Protein AF-A0A849IQR9-F1 (afdb_monomer_lite)

Foldseek 3Di:
DDDDDDDDDDDDDDDDDDDDDDDDDDDDDDDDDDPDDDDDDDDDDDDDDDDDDDDDDDDDDDDDDDDDDDPDDDDQDQDPALLDAGPAFDDQPQLVQLLVDPALLDPRNVVSLLVRVQVQCVSNVFDRQLAAPCLSVDPQQVNLLSSLQSSQVSRVAHHQFAADPVQQVQQQVCLQVQHWGDDDPQFDAKDKDFASGSSRRVSCLAGQQADLQQPVRRRNPQHHDHPGPRRSRSVCRSNPHQVQWHKHKHKHKDQHPPDDRSGSTIMIMMTIGTDHDDDDDHPGGPVVGDGDD

Structure (mmCIF, N/CA/C/O backbone):
data_AF-A0A849IQR9-F1
#
_entry.id   AF-A0A849IQR9-F1
#
loop_
_atom_site.group_PDB
_atom_site.id
_atom_site.type_symbol
_atom_site.label_atom_id
_atom_site.label_alt_id
_atom_site.label_comp_id
_atom_site.label_asym_id
_atom_site.label_entity_id
_atom_site.label_seq_id
_atom_site.pdbx_PDB_ins_code
_atom_site.Cartn_x
_atom_site.Cartn_y
_atom_site.Cartn_z
_atom_site.occupancy
_atom_site.B_iso_or_equiv
_atom_site.auth_seq_id
_atom_site.auth_comp_id
_atom_site.auth_asym_id
_atom_site.auth_atom_id
_atom_site.pdbx_PDB_model_num
ATOM 1 N N . MET A 1 1 ? 59.221 -36.858 22.255 1.00 44.97 1 MET A N 1
ATOM 2 C CA . MET A 1 1 ? 59.828 -35.717 22.988 1.00 44.97 1 MET A CA 1
ATOM 3 C C . MET A 1 1 ? 58.828 -35.215 24.027 1.00 44.97 1 MET A C 1
ATOM 5 O O . MET A 1 1 ? 57.639 -35.424 23.828 1.00 44.97 1 MET A O 1
ATOM 9 N N . ARG A 1 2 ? 59.288 -34.643 25.148 1.00 37.62 2 ARG A N 1
ATOM 10 C CA . ARG A 1 2 ? 58.457 -34.178 26.281 1.00 37.62 2 ARG A CA 1
ATOM 11 C C . ARG A 1 2 ? 58.456 -32.639 26.347 1.00 37.62 2 ARG A C 1
ATOM 13 O O . ARG A 1 2 ? 59.566 -32.133 26.356 1.00 37.62 2 ARG A O 1
ATOM 20 N N . VAL A 1 3 ? 57.271 -32.011 26.532 1.00 41.28 3 VAL A N 1
ATOM 21 C CA . VAL A 1 3 ? 56.937 -30.910 27.507 1.00 41.28 3 VAL A CA 1
ATOM 22 C C . VAL A 1 3 ? 57.749 -29.575 27.409 1.00 41.28 3 VAL A C 1
ATOM 24 O O . VAL A 1 3 ? 58.857 -29.626 26.894 1.00 41.28 3 VAL A O 1
ATOM 27 N N . PRO A 1 4 ? 57.340 -28.381 27.936 1.00 59.62 4 PRO A N 1
ATOM 28 C CA . PRO A 1 4 ? 56.035 -27.777 28.322 1.00 59.62 4 PRO A CA 1
ATOM 29 C C . PRO A 1 4 ? 55.617 -26.643 27.323 1.00 59.62 4 PRO A C 1
ATOM 31 O O . PRO A 1 4 ? 56.177 -26.582 26.237 1.00 59.62 4 PRO A O 1
ATOM 34 N N . GLY A 1 5 ? 54.674 -25.701 27.545 1.00 44.97 5 GLY A N 1
ATOM 35 C CA . GLY A 1 5 ? 53.624 -25.537 28.576 1.00 44.97 5 GLY A CA 1
ATOM 36 C C . GLY A 1 5 ? 53.753 -24.318 29.530 1.00 44.97 5 GLY A C 1
ATOM 37 O O . GLY A 1 5 ? 54.252 -24.494 30.639 1.00 44.97 5 GLY A O 1
ATOM 38 N N . VAL A 1 6 ? 53.248 -23.116 29.177 1.00 49.09 6 VAL A N 1
ATOM 39 C CA . VAL A 1 6 ? 53.180 -21.936 30.086 1.00 49.09 6 VAL A CA 1
ATOM 40 C C . VAL A 1 6 ? 51.806 -21.233 30.069 1.00 49.09 6 VAL A C 1
ATOM 42 O O . VAL A 1 6 ? 51.214 -21.008 29.020 1.00 49.09 6 VAL A O 1
ATOM 45 N N . ARG A 1 7 ? 51.370 -20.920 31.296 1.00 44.56 7 ARG A N 1
ATOM 46 C CA . ARG A 1 7 ? 50.316 -20.029 31.842 1.00 44.56 7 ARG A CA 1
ATOM 47 C C . ARG A 1 7 ? 50.002 -18.775 30.994 1.00 44.56 7 ARG A C 1
ATOM 49 O O . ARG A 1 7 ? 50.899 -18.252 30.354 1.00 44.56 7 ARG A O 1
ATOM 56 N N . ALA A 1 8 ? 48.761 -18.290 30.873 1.00 47.41 8 ALA A N 1
ATOM 57 C CA . ALA A 1 8 ? 47.753 -17.904 31.881 1.00 47.41 8 ALA A CA 1
ATOM 58 C C . ALA A 1 8 ? 48.090 -16.605 32.641 1.00 47.41 8 ALA A C 1
ATOM 60 O O . ALA A 1 8 ? 49.014 -16.598 33.446 1.00 47.41 8 ALA A O 1
ATOM 61 N N . ASP A 1 9 ? 47.275 -15.564 32.429 1.00 48.56 9 ASP A N 1
ATOM 62 C CA . ASP A 1 9 ? 47.150 -14.385 33.297 1.00 48.56 9 ASP A CA 1
ATOM 63 C C . ASP A 1 9 ? 45.732 -13.790 33.196 1.00 48.56 9 ASP A C 1
ATOM 65 O O . ASP A 1 9 ? 45.008 -14.065 32.234 1.00 48.56 9 ASP A O 1
ATOM 69 N N . ALA A 1 10 ? 45.304 -13.037 34.217 1.00 41.16 10 ALA A N 1
ATOM 70 C CA . ALA A 1 10 ? 43.890 -12.725 34.451 1.00 41.16 10 ALA A CA 1
ATOM 71 C C . ALA A 1 10 ? 43.581 -11.241 34.745 1.00 41.16 10 ALA A C 1
ATOM 73 O O . ALA A 1 10 ? 44.173 -10.631 35.632 1.00 41.16 10 ALA A O 1
ATOM 74 N N . GLY A 1 11 ? 42.517 -10.734 34.105 1.00 37.19 11 GLY A N 1
ATOM 75 C CA . GLY A 1 11 ? 41.784 -9.516 34.487 1.00 37.19 11 GLY A CA 1
ATOM 76 C C . GLY A 1 11 ? 42.410 -8.169 34.075 1.00 37.19 11 GLY A C 1
ATOM 77 O O . GLY A 1 11 ? 43.478 -8.161 33.471 1.00 37.19 11 GLY A O 1
ATOM 78 N N . PRO A 1 12 ? 41.773 -7.021 34.416 1.00 52.69 12 PRO A N 1
ATOM 79 C CA . PRO A 1 12 ? 40.561 -6.897 35.240 1.00 52.69 12 PRO A CA 1
ATOM 80 C C . PRO A 1 12 ? 39.444 -5.945 34.715 1.00 52.69 12 PRO A C 1
ATOM 82 O O . PRO A 1 12 ? 39.680 -5.032 33.939 1.00 52.69 12 PRO A O 1
ATOM 85 N N . ARG A 1 13 ? 38.251 -6.102 35.316 1.00 43.06 13 ARG A N 1
ATOM 86 C CA . ARG A 1 13 ? 37.257 -5.059 35.691 1.00 43.06 13 ARG A CA 1
ATOM 87 C C . ARG A 1 13 ? 36.601 -4.158 34.623 1.00 43.06 13 ARG A C 1
ATOM 89 O O . ARG A 1 13 ? 37.143 -3.159 34.175 1.00 43.06 13 ARG A O 1
ATOM 96 N N . SER A 1 14 ? 35.306 -4.426 34.459 1.00 46.78 14 SER A N 1
ATOM 97 C CA . SER A 1 14 ? 34.185 -3.468 34.458 1.00 46.78 14 SER A CA 1
ATOM 98 C C . SER A 1 14 ? 34.471 -1.977 34.739 1.00 46.78 14 SER A C 1
ATOM 100 O O . SER A 1 14 ? 34.890 -1.615 35.843 1.00 46.78 14 SER A O 1
ATOM 102 N N . THR A 1 15 ? 33.970 -1.120 33.850 1.00 47.47 15 THR A N 1
ATOM 103 C CA . THR A 1 15 ? 33.431 0.209 34.181 1.00 47.47 15 THR A CA 1
ATOM 104 C C . THR A 1 15 ? 32.051 0.348 33.541 1.00 47.47 15 THR A C 1
ATOM 106 O O . THR A 1 15 ? 31.906 0.300 32.323 1.00 47.47 15 THR A O 1
ATOM 109 N N . GLY A 1 16 ? 31.013 0.465 34.373 1.00 36.41 16 GLY A N 1
ATOM 110 C CA . GLY A 1 16 ? 29.652 0.709 33.900 1.00 36.41 16 GLY A CA 1
ATOM 111 C C . GLY A 1 16 ? 29.463 2.181 33.550 1.00 36.41 16 GLY A C 1
ATOM 112 O O . GLY A 1 16 ? 29.823 3.050 34.344 1.00 36.41 16 GLY A O 1
ATOM 113 N N . TRP A 1 17 ? 28.867 2.459 32.392 1.00 38.50 17 TRP A N 1
ATOM 114 C CA . TRP A 1 17 ? 28.429 3.806 32.041 1.00 38.50 17 TRP A CA 1
ATOM 115 C C . TRP A 1 17 ? 26.996 4.023 32.518 1.00 38.50 17 TRP A C 1
ATOM 117 O O . TRP A 1 17 ? 26.032 3.537 31.932 1.00 38.50 17 TRP A O 1
ATOM 127 N N . LEU A 1 18 ? 26.888 4.752 33.626 1.00 41.12 18 LEU A N 1
ATOM 128 C CA . LEU A 1 18 ? 25.637 5.240 34.186 1.00 41.12 18 LEU A CA 1
ATOM 129 C C . LEU A 1 18 ? 25.081 6.341 33.267 1.00 41.12 18 LEU A C 1
ATOM 131 O O . LEU A 1 18 ? 25.513 7.490 33.340 1.00 41.12 18 LEU A O 1
ATOM 135 N N . LEU A 1 19 ? 24.140 5.992 32.389 1.00 40.72 19 LEU A N 1
ATOM 136 C CA . LEU A 1 19 ? 23.425 6.966 31.564 1.00 40.72 19 LEU A CA 1
ATOM 137 C C . LEU A 1 19 ? 22.419 7.728 32.436 1.00 40.72 19 LEU A C 1
ATOM 139 O O . LEU A 1 19 ? 21.394 7.195 32.857 1.00 40.72 19 LEU A O 1
ATOM 143 N N . ILE A 1 20 ? 22.756 8.981 32.743 1.00 41.47 20 ILE A N 1
ATOM 144 C CA . ILE A 1 20 ? 21.934 9.875 33.559 1.00 41.47 20 ILE A CA 1
ATOM 145 C C . ILE A 1 20 ? 20.741 10.354 32.725 1.00 41.47 20 ILE A C 1
ATOM 147 O O . ILE A 1 20 ? 20.895 11.140 31.792 1.00 41.47 20 ILE A O 1
ATOM 151 N N . LEU A 1 21 ? 19.541 9.914 33.103 1.00 36.88 21 LEU A N 1
ATOM 152 C CA . LEU A 1 21 ? 18.273 10.474 32.636 1.00 36.88 21 LEU A CA 1
ATOM 153 C C . LEU A 1 21 ? 18.072 11.877 33.230 1.00 36.88 21 LEU A C 1
ATOM 155 O O . LEU A 1 21 ? 17.587 12.022 34.352 1.00 36.88 21 LEU A O 1
ATOM 159 N N . THR A 1 22 ? 18.412 12.924 32.478 1.00 45.44 22 THR A N 1
ATOM 160 C CA . THR A 1 22 ? 17.964 14.289 32.791 1.00 45.44 22 THR A CA 1
ATOM 161 C C . THR A 1 22 ? 16.580 14.525 32.199 1.00 45.44 22 THR A C 1
ATOM 163 O O . THR A 1 22 ? 16.447 14.793 31.006 1.00 45.44 22 THR A O 1
ATOM 166 N N . ALA A 1 23 ? 15.547 14.450 33.038 1.00 39.72 23 ALA A N 1
ATOM 167 C CA . ALA A 1 23 ? 14.204 14.879 32.670 1.00 39.72 23 ALA A CA 1
ATOM 168 C C . ALA A 1 23 ? 14.167 16.409 32.502 1.00 39.72 23 ALA A C 1
ATOM 170 O O . ALA A 1 23 ? 14.269 17.151 33.481 1.00 39.72 23 ALA A O 1
ATOM 171 N N . THR A 1 24 ? 14.017 16.892 31.269 1.00 45.78 24 THR A N 1
ATOM 172 C CA . THR A 1 24 ? 13.717 18.300 30.989 1.00 45.78 24 THR A CA 1
ATOM 173 C C . THR A 1 24 ? 12.218 18.550 31.140 1.00 45.78 24 THR A C 1
ATOM 175 O O . THR A 1 24 ? 11.385 17.844 30.576 1.00 45.78 24 THR A O 1
ATOM 178 N N . ALA A 1 25 ? 11.868 19.549 31.951 1.00 42.38 25 ALA A N 1
ATOM 179 C CA . ALA A 1 25 ? 10.483 19.865 32.276 1.00 42.38 25 ALA A CA 1
ATOM 180 C C . ALA A 1 25 ? 9.715 20.419 31.065 1.00 42.38 25 ALA A C 1
ATOM 182 O O . ALA A 1 25 ? 10.225 21.258 30.321 1.00 42.38 25 ALA A O 1
ATOM 183 N N . ALA A 1 26 ? 8.457 20.003 30.918 1.00 40.22 26 ALA A N 1
ATOM 184 C CA . ALA A 1 26 ? 7.542 20.581 29.944 1.00 40.22 26 ALA A CA 1
ATOM 185 C C . ALA A 1 26 ? 7.183 22.027 30.334 1.00 40.22 26 ALA A C 1
ATOM 187 O O . ALA A 1 26 ? 6.576 22.261 31.381 1.00 40.22 26 ALA A O 1
ATOM 188 N N . LEU A 1 27 ? 7.519 22.998 29.477 1.00 39.34 27 LEU A N 1
ATOM 189 C CA . LEU A 1 27 ? 6.931 24.336 29.545 1.00 39.34 27 LEU A CA 1
ATOM 190 C C . LEU A 1 27 ? 5.585 24.331 28.812 1.00 39.34 27 LEU A C 1
ATOM 192 O O . LEU A 1 27 ? 5.536 24.321 27.583 1.00 39.34 27 LEU A O 1
ATOM 196 N N . SER A 1 28 ? 4.493 24.401 29.569 1.00 39.88 28 SER A N 1
ATOM 197 C CA . SER A 1 28 ? 3.164 24.668 29.018 1.00 39.88 28 SER A CA 1
ATOM 198 C C . SER A 1 28 ? 3.078 26.112 28.517 1.00 39.88 28 SER A C 1
ATOM 200 O O . SER A 1 28 ? 2.857 27.037 29.299 1.00 39.88 28 SER A O 1
ATOM 202 N N . VAL A 1 29 ? 3.230 26.318 27.207 1.00 42.28 29 VAL A N 1
ATOM 203 C CA . VAL A 1 29 ? 2.946 27.612 26.570 1.00 42.28 29 VAL A CA 1
ATOM 204 C C . VAL A 1 29 ? 1.440 27.736 26.353 1.00 42.28 29 VAL A C 1
ATOM 206 O O . VAL A 1 29 ? 0.865 27.099 25.473 1.00 42.28 29 VAL A O 1
ATOM 209 N N . ILE A 1 30 ? 0.797 28.581 27.157 1.00 43.78 30 ILE A N 1
ATOM 210 C CA . ILE A 1 30 ? -0.601 28.973 26.960 1.00 43.78 30 ILE A CA 1
ATOM 211 C C . ILE A 1 30 ? -0.656 29.930 25.761 1.00 43.78 30 ILE A C 1
ATOM 213 O O . ILE A 1 30 ? -0.342 31.114 25.887 1.00 43.78 30 ILE A O 1
ATOM 217 N N . MET A 1 31 ? -1.063 29.421 24.597 1.00 46.25 31 MET A N 1
ATOM 218 C CA . MET A 1 31 ? -1.381 30.261 23.440 1.00 46.25 31 MET A CA 1
ATOM 219 C C . MET A 1 31 ? -2.697 31.008 23.687 1.00 46.25 31 MET A C 1
ATOM 221 O O . MET A 1 31 ? -3.782 30.430 23.640 1.00 46.25 31 MET A O 1
ATOM 225 N N . LEU A 1 32 ? -2.596 32.312 23.949 1.00 45.78 32 LEU A N 1
ATOM 226 C CA . LEU A 1 32 ? -3.741 33.220 23.984 1.00 45.78 32 LEU A CA 1
ATOM 227 C C . LEU A 1 32 ? -4.342 33.371 22.580 1.00 45.78 32 LEU A C 1
ATOM 229 O O . LEU A 1 32 ? -3.626 33.597 21.605 1.00 45.78 32 LEU A O 1
ATOM 233 N N . GLY A 1 33 ? -5.669 33.265 22.484 1.00 46.41 33 GLY A N 1
ATOM 234 C CA . GLY A 1 33 ? -6.388 33.302 21.213 1.00 46.41 33 GLY A CA 1
ATOM 235 C C . GLY A 1 33 ? -6.261 34.643 20.486 1.00 46.41 33 GLY A C 1
ATOM 236 O O . GLY A 1 33 ? -6.758 35.666 20.956 1.00 46.41 33 GLY A O 1
ATOM 237 N N . GLY A 1 34 ? -5.649 34.623 19.301 1.00 41.62 34 GLY A N 1
ATOM 238 C CA . GLY A 1 34 ? -5.637 35.743 18.364 1.00 41.62 34 GLY A CA 1
ATOM 239 C C . GLY A 1 34 ? -6.769 35.622 17.346 1.00 41.62 34 GLY A C 1
ATOM 240 O O . GLY A 1 34 ? -6.636 34.903 16.360 1.00 41.62 34 GLY A O 1
ATOM 241 N N . CYS A 1 35 ? -7.868 36.349 17.553 1.00 44.38 35 CYS A N 1
ATOM 242 C CA . CYS A 1 35 ? -8.943 36.450 16.564 1.00 44.38 35 CYS A CA 1
ATOM 243 C C . CYS A 1 35 ? -8.484 37.338 15.389 1.00 44.38 35 CYS A C 1
ATOM 245 O O . CYS A 1 35 ? -8.592 38.564 15.440 1.00 44.38 35 CYS A O 1
ATOM 247 N N . GLN A 1 36 ? -7.905 36.726 14.354 1.00 47.03 36 GLN A N 1
ATOM 248 C CA . GLN A 1 36 ? -7.452 37.410 13.139 1.00 47.03 36 GLN A CA 1
ATOM 249 C C . GLN A 1 36 ? -8.626 37.569 12.160 1.00 47.03 36 GLN A C 1
ATOM 251 O O . GLN A 1 36 ? -9.162 36.593 11.639 1.00 47.03 36 GLN A O 1
ATOM 256 N N . LEU A 1 37 ? -9.026 38.817 11.910 1.00 47.50 37 LEU A N 1
ATOM 257 C CA . LEU A 1 37 ? -10.062 39.171 10.938 1.00 47.50 37 LEU A CA 1
ATOM 258 C C . LEU A 1 37 ? -9.605 38.842 9.510 1.00 47.50 37 LEU A C 1
ATOM 260 O O . LEU A 1 37 ? -8.637 39.418 9.015 1.00 47.50 37 LEU A O 1
ATOM 264 N N . VAL A 1 38 ? -10.340 37.965 8.822 1.00 45.19 38 VAL A N 1
ATOM 265 C CA . VAL A 1 38 ? -10.111 37.666 7.402 1.00 45.19 38 VAL A CA 1
ATOM 266 C C . VAL A 1 38 ? -10.490 38.892 6.553 1.00 45.19 38 VAL A C 1
ATOM 268 O O . VAL A 1 38 ? -11.642 39.332 6.612 1.00 45.19 38 VAL A O 1
ATOM 271 N N . PRO A 1 39 ? -9.579 39.458 5.738 1.00 48.12 39 PRO A N 1
ATOM 272 C CA . PRO A 1 39 ? -9.915 40.574 4.864 1.00 48.12 39 PRO A CA 1
ATOM 273 C C . PRO A 1 39 ? -10.804 40.111 3.702 1.00 48.12 39 PRO A C 1
ATOM 275 O O . PRO A 1 39 ? -10.498 39.144 3.001 1.00 48.12 39 PRO A O 1
ATOM 278 N N . ALA A 1 40 ? -11.898 40.835 3.459 1.00 47.00 40 ALA A N 1
ATOM 279 C CA . ALA A 1 40 ? -12.823 40.541 2.370 1.00 47.00 40 ALA A CA 1
ATOM 280 C C . ALA A 1 40 ? -12.127 40.633 0.996 1.00 47.00 40 ALA A C 1
ATOM 282 O O . ALA A 1 40 ? -11.671 41.705 0.584 1.00 47.00 40 ALA A O 1
ATOM 283 N N . ARG A 1 41 ? -12.083 39.517 0.255 1.00 49.38 41 ARG A N 1
ATOM 284 C CA . ARG A 1 41 ? -11.611 39.499 -1.138 1.00 49.38 41 ARG A CA 1
ATOM 285 C C . ARG A 1 41 ? -12.535 40.356 -2.007 1.00 49.38 41 ARG A C 1
ATOM 287 O O . ARG A 1 41 ? -13.720 40.065 -2.143 1.00 49.38 41 ARG A O 1
ATOM 294 N N . ARG A 1 42 ? -11.977 41.390 -2.642 1.00 46.81 42 ARG A N 1
ATOM 295 C CA . ARG A 1 42 ? -12.678 42.167 -3.672 1.00 46.81 42 ARG A CA 1
ATOM 296 C C . ARG A 1 42 ? -12.852 41.306 -4.923 1.00 46.81 42 ARG A C 1
ATOM 298 O O . ARG A 1 42 ? -11.863 40.919 -5.538 1.00 46.81 42 ARG A O 1
ATOM 305 N N . VAL A 1 43 ? -14.097 41.051 -5.317 1.00 48.09 43 VAL A N 1
ATOM 306 C CA . VAL A 1 43 ? -14.418 40.443 -6.615 1.00 48.09 43 VAL A CA 1
ATOM 307 C C . VAL A 1 43 ? -14.202 41.494 -7.704 1.00 48.09 43 VAL A C 1
ATOM 309 O O . VAL A 1 43 ? -14.970 42.448 -7.817 1.00 48.09 43 VAL A O 1
ATOM 312 N N . ALA A 1 44 ? -13.141 41.334 -8.494 1.00 46.34 44 ALA A N 1
ATOM 313 C CA . ALA A 1 44 ? -12.917 42.130 -9.692 1.00 46.34 44 ALA A CA 1
ATOM 314 C C . ALA A 1 44 ? -13.692 41.510 -10.865 1.00 46.34 44 ALA A C 1
ATOM 316 O O . ALA A 1 44 ? -13.323 40.454 -11.375 1.00 46.34 44 ALA A O 1
ATOM 317 N N . TYR A 1 45 ? -14.767 42.169 -11.298 1.00 42.12 45 TYR A N 1
ATOM 318 C CA . TYR A 1 45 ? -15.454 41.814 -12.538 1.00 42.12 45 TYR A CA 1
ATOM 319 C C . TYR A 1 45 ? -14.611 42.262 -13.736 1.00 42.12 45 TYR A C 1
ATOM 321 O O . TYR A 1 45 ? -14.584 43.444 -14.080 1.00 42.12 45 TYR A O 1
ATOM 329 N N . HIS A 1 46 ? -13.939 41.318 -14.392 1.00 44.16 46 HIS A N 1
ATOM 330 C CA . HIS A 1 46 ? -13.340 41.562 -15.699 1.00 44.16 46 HIS A CA 1
ATOM 331 C C . HIS A 1 46 ? -14.433 41.525 -16.774 1.00 44.16 46 HIS A C 1
ATOM 333 O O . HIS A 1 46 ? -14.973 40.462 -17.078 1.00 44.16 46 HIS A O 1
ATOM 339 N N . LEU A 1 47 ? -14.753 42.680 -17.371 1.00 53.22 47 LEU A N 1
ATOM 340 C CA . LEU A 1 47 ? -15.518 42.703 -18.618 1.00 53.22 47 LEU A CA 1
ATOM 341 C C . LEU A 1 47 ? -14.663 42.091 -19.733 1.00 53.22 47 LEU A C 1
ATOM 343 O O . LEU A 1 47 ? -13.640 42.655 -20.118 1.00 53.22 47 LEU A O 1
ATOM 347 N N . ALA A 1 48 ? -15.098 40.949 -20.260 1.00 46.84 48 ALA A N 1
ATOM 348 C CA . ALA A 1 48 ? -14.501 40.341 -21.439 1.00 46.84 48 ALA A CA 1
ATOM 349 C C . ALA A 1 48 ? -15.007 41.049 -22.706 1.00 46.84 48 ALA A C 1
ATOM 351 O O . ALA A 1 48 ? -16.170 40.913 -23.090 1.00 46.84 48 ALA A O 1
ATOM 352 N N . THR A 1 49 ? -14.133 41.804 -23.369 1.00 57.62 49 THR A N 1
ATOM 353 C CA . THR A 1 49 ? -14.427 42.4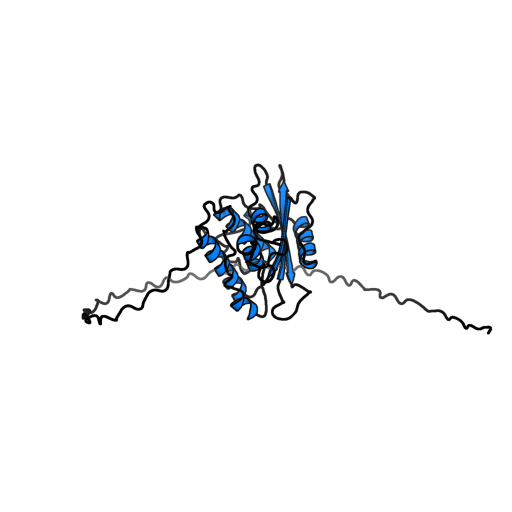09 -24.672 1.00 57.62 49 THR A CA 1
ATOM 354 C C . THR A 1 49 ? -14.413 41.325 -25.750 1.00 57.62 49 THR A C 1
ATOM 356 O O . THR A 1 49 ? -13.365 40.748 -26.037 1.00 57.62 49 THR A O 1
ATOM 359 N N . ALA A 1 50 ? -15.563 41.040 -26.361 1.00 51.09 50 ALA A N 1
ATOM 360 C CA . ALA A 1 50 ? -15.651 40.063 -27.443 1.00 51.09 50 ALA A CA 1
ATOM 361 C C . ALA A 1 50 ? -14.982 40.600 -28.722 1.00 51.09 50 ALA A C 1
ATOM 363 O O . ALA A 1 50 ? -15.496 41.513 -29.370 1.00 51.09 50 ALA A O 1
ATOM 364 N N . LEU A 1 51 ? -13.838 40.023 -29.095 1.00 61.53 51 LEU A N 1
ATOM 365 C CA . LEU A 1 51 ? -13.208 40.234 -30.400 1.00 61.53 51 LEU A CA 1
ATOM 366 C C . LEU A 1 51 ? -13.853 39.310 -31.441 1.00 61.53 51 LEU A C 1
ATOM 368 O O . LEU A 1 51 ? -13.993 38.109 -31.217 1.00 61.53 51 LEU A O 1
ATOM 372 N N . ALA A 1 52 ? -14.243 39.877 -32.582 1.00 66.44 52 ALA A N 1
ATOM 373 C CA . ALA A 1 52 ? -14.802 39.116 -33.694 1.00 66.44 52 ALA A CA 1
ATOM 374 C C . ALA A 1 52 ? -13.734 38.204 -34.340 1.00 66.44 52 ALA A C 1
ATOM 376 O O . ALA A 1 52 ? -12.577 38.621 -34.462 1.00 66.44 52 ALA A O 1
ATOM 377 N N . PRO A 1 53 ? -14.091 36.984 -34.782 1.00 57.06 53 PRO A N 1
ATOM 378 C CA . PRO A 1 53 ? -13.146 36.077 -35.425 1.00 57.06 53 PRO A CA 1
ATOM 379 C C . PRO A 1 53 ? -12.737 36.582 -36.816 1.00 57.06 53 PRO A C 1
ATOM 381 O O . PRO A 1 53 ? -13.573 37.011 -37.613 1.00 57.06 53 PRO A O 1
ATOM 384 N N . ALA A 1 54 ? -11.443 36.493 -37.122 1.00 65.69 54 ALA A N 1
ATOM 385 C CA . ALA A 1 54 ? -10.913 36.783 -38.451 1.00 65.69 54 ALA A CA 1
ATOM 386 C C . ALA A 1 54 ? -11.292 35.675 -39.463 1.00 65.69 54 ALA A C 1
ATOM 388 O O . ALA A 1 54 ? -11.393 34.506 -39.079 1.00 65.69 54 ALA A O 1
ATOM 389 N N . PRO A 1 55 ? -11.475 36.000 -40.758 1.00 57.81 55 PRO A N 1
ATOM 390 C CA . PRO A 1 55 ? -11.788 35.004 -41.779 1.00 57.81 55 PRO A CA 1
ATOM 391 C C . PRO A 1 55 ? -10.598 34.065 -42.025 1.00 57.81 55 PRO A C 1
ATOM 393 O O . PRO A 1 55 ? -9.508 34.500 -42.397 1.00 57.81 55 PRO A O 1
ATOM 396 N N . SER A 1 56 ? -10.826 32.763 -41.845 1.00 61.28 56 SER A N 1
ATOM 397 C CA . SER A 1 56 ? -9.830 31.721 -42.109 1.00 61.28 56 SER A CA 1
ATOM 398 C C . SER A 1 56 ? -9.647 31.508 -43.616 1.00 61.28 56 SER A C 1
ATOM 400 O O . SER A 1 56 ? -10.621 31.256 -44.328 1.00 61.28 56 SER A O 1
ATOM 402 N N . GLN A 1 57 ? -8.409 31.593 -44.110 1.00 60.91 57 GLN A N 1
ATOM 403 C CA . GLN A 1 57 ? -8.078 31.228 -45.490 1.00 60.91 57 GLN A CA 1
ATOM 404 C C . GLN A 1 57 ? -7.709 29.744 -45.563 1.00 60.91 57 GLN A C 1
ATOM 406 O O . GLN A 1 57 ? -6.838 29.273 -44.833 1.00 60.91 57 GLN A O 1
ATOM 411 N N . ALA A 1 58 ? -8.369 29.004 -46.455 1.00 51.84 58 ALA A N 1
ATOM 412 C CA . ALA A 1 58 ? -8.118 27.580 -46.641 1.00 51.84 58 ALA A CA 1
ATOM 413 C C . ALA A 1 58 ? -6.781 27.341 -47.364 1.00 51.84 58 ALA A C 1
ATOM 415 O O . ALA A 1 58 ? -6.596 27.766 -48.504 1.00 51.84 58 ALA A O 1
ATOM 416 N N . VAL A 1 59 ? -5.869 26.619 -46.712 1.00 62.09 59 VAL A N 1
ATOM 417 C CA . VAL A 1 59 ? -4.614 26.144 -47.313 1.00 62.09 59 VAL A CA 1
ATOM 418 C C . VAL A 1 59 ? -4.870 24.781 -47.976 1.00 62.09 59 VAL A C 1
ATOM 420 O O . VAL A 1 59 ? -5.458 23.911 -47.329 1.00 62.09 59 VAL A O 1
ATOM 423 N N . PRO A 1 60 ? -4.461 24.551 -49.239 1.00 58.97 60 PRO A N 1
ATOM 424 C CA . PRO A 1 60 ? -4.637 23.255 -49.890 1.00 58.97 60 PRO A CA 1
ATOM 425 C C . PRO A 1 60 ? -3.772 22.175 -49.223 1.00 58.97 60 PRO A C 1
ATOM 427 O O . PRO A 1 60 ? -2.588 22.382 -48.955 1.00 58.97 60 PRO A O 1
ATOM 430 N N . ALA A 1 61 ? -4.364 21.007 -48.971 1.00 61.75 61 ALA A N 1
ATOM 431 C CA . ALA A 1 61 ? -3.690 19.899 -48.306 1.00 61.75 61 ALA A CA 1
ATOM 432 C C . ALA A 1 61 ? -2.644 19.235 -49.219 1.00 61.75 61 ALA A C 1
ATOM 434 O O . ALA A 1 61 ? -2.961 18.770 -50.316 1.00 61.75 61 ALA A O 1
ATOM 435 N N . VAL A 1 62 ? -1.403 19.140 -48.737 1.00 64.06 62 VAL A N 1
ATOM 436 C CA . VAL A 1 62 ? -0.351 18.332 -49.366 1.00 64.06 62 VAL A CA 1
ATOM 437 C C . VAL A 1 62 ? -0.572 16.869 -48.982 1.00 64.06 62 VAL A C 1
ATOM 439 O O . VAL A 1 62 ? -0.552 16.523 -47.802 1.00 64.06 62 VAL A O 1
ATOM 442 N N . VAL A 1 63 ? -0.789 16.005 -49.975 1.00 61.03 63 VAL A N 1
ATOM 443 C CA . VAL A 1 63 ? -0.992 14.566 -49.756 1.00 61.03 63 VAL A CA 1
ATOM 444 C C . VAL A 1 63 ? 0.365 13.881 -49.594 1.00 61.03 63 VAL A C 1
ATOM 446 O O . VAL A 1 63 ? 1.036 13.571 -50.578 1.00 61.03 63 VAL A O 1
ATOM 449 N N . SER A 1 64 ? 0.776 13.645 -48.349 1.00 65.81 64 SER A N 1
ATOM 450 C CA . SER A 1 64 ? 1.952 12.823 -48.043 1.00 65.81 64 SER A CA 1
ATOM 451 C C . SER A 1 64 ? 1.670 11.333 -48.295 1.00 65.81 64 SER A C 1
ATOM 453 O O . SER A 1 64 ? 0.575 10.864 -47.973 1.00 65.81 64 SER A O 1
ATOM 455 N N . PRO A 1 65 ? 2.634 10.558 -48.830 1.00 62.50 65 PRO A N 1
ATOM 456 C CA . PRO A 1 65 ? 2.483 9.113 -48.980 1.00 62.50 65 PRO A CA 1
ATOM 457 C C . PRO A 1 65 ? 2.411 8.426 -47.609 1.00 62.50 65 PRO A C 1
ATOM 459 O O . PRO A 1 65 ? 3.144 8.780 -46.686 1.00 62.50 65 PRO A O 1
ATOM 462 N N . ALA A 1 66 ? 1.532 7.431 -47.483 1.00 51.59 66 ALA A N 1
ATOM 463 C CA . ALA A 1 66 ? 1.317 6.716 -46.230 1.00 51.59 66 ALA A CA 1
ATOM 464 C C . ALA A 1 66 ? 2.517 5.823 -45.870 1.00 51.59 66 ALA A C 1
ATOM 466 O O . ALA A 1 66 ? 2.887 4.920 -46.624 1.00 51.59 66 ALA A O 1
ATOM 467 N N . THR A 1 67 ? 3.097 6.048 -44.692 1.00 55.50 67 THR A N 1
ATOM 468 C CA . THR A 1 67 ? 4.060 5.139 -44.062 1.00 55.50 67 THR A CA 1
ATOM 469 C C . THR A 1 67 ? 3.370 3.809 -43.728 1.00 55.50 67 THR A C 1
ATOM 471 O O . THR A 1 67 ? 2.244 3.837 -43.226 1.00 55.50 67 THR A O 1
ATOM 474 N N . PRO A 1 68 ? 4.000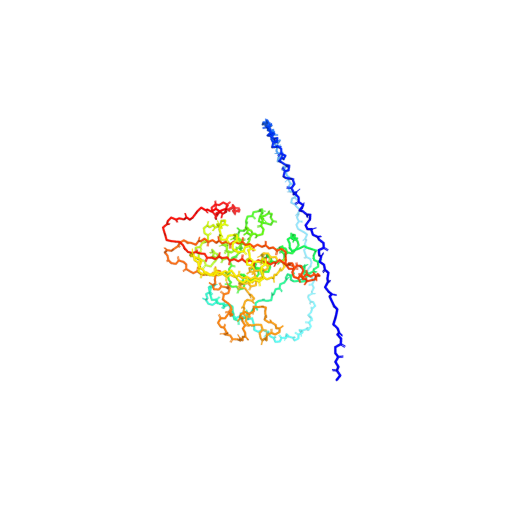 2.642 -43.963 1.00 58.16 68 PRO A N 1
ATOM 475 C CA . PRO A 1 68 ? 3.416 1.362 -43.573 1.00 58.16 68 PRO A CA 1
ATOM 476 C C . PRO A 1 68 ? 3.251 1.291 -42.052 1.00 58.16 68 PRO A C 1
ATOM 478 O O . PRO A 1 68 ? 4.211 1.481 -41.303 1.00 58.16 68 PRO A O 1
ATOM 481 N N . THR A 1 69 ? 2.030 1.012 -41.599 1.00 47.91 69 THR A N 1
ATOM 482 C CA . THR A 1 69 ? 1.715 0.860 -40.177 1.00 47.91 69 THR A CA 1
ATOM 483 C C . THR A 1 69 ? 2.452 -0.361 -39.616 1.00 47.91 69 THR A C 1
ATOM 485 O O . THR A 1 69 ? 2.313 -1.447 -40.188 1.00 47.91 69 THR A O 1
ATOM 488 N N . PRO A 1 70 ? 3.221 -0.241 -38.515 1.00 52.84 70 PRO A N 1
ATOM 489 C CA . PRO A 1 70 ? 3.774 -1.414 -37.848 1.00 52.84 70 PRO A CA 1
ATOM 490 C C . PRO A 1 70 ? 2.636 -2.328 -37.354 1.00 52.84 70 PRO A C 1
ATOM 492 O O . PRO A 1 70 ? 1.549 -1.829 -37.042 1.00 52.84 70 PRO A O 1
ATOM 495 N N . PRO A 1 71 ? 2.852 -3.655 -37.281 1.00 50.47 71 PRO A N 1
ATOM 496 C CA . PRO A 1 71 ? 1.842 -4.574 -36.771 1.00 50.47 71 PRO A CA 1
ATOM 497 C C . PRO A 1 71 ? 1.462 -4.187 -35.339 1.00 50.47 71 PRO A C 1
ATOM 499 O O . PRO A 1 71 ? 2.332 -3.949 -34.501 1.00 50.47 71 PRO A O 1
ATOM 502 N N . ALA A 1 72 ? 0.158 -4.115 -35.069 1.00 43.25 72 ALA A N 1
ATOM 503 C CA . ALA A 1 72 ? -0.340 -3.778 -33.746 1.00 43.25 72 ALA A CA 1
ATOM 504 C C . ALA A 1 72 ? 0.101 -4.847 -32.737 1.00 43.25 72 ALA A C 1
ATOM 506 O O . ALA A 1 72 ? -0.257 -6.019 -32.870 1.00 43.25 72 ALA A O 1
ATOM 507 N N . VAL A 1 73 ? 0.860 -4.434 -31.721 1.00 46.91 73 VAL A N 1
ATOM 508 C CA . VAL A 1 73 ? 1.059 -5.249 -30.520 1.00 46.91 73 VAL A CA 1
ATOM 509 C C . VAL A 1 73 ? -0.323 -5.420 -29.880 1.00 46.91 73 VAL A C 1
ATOM 511 O O . VAL A 1 73 ? -0.998 -4.408 -29.672 1.00 46.91 73 VAL A O 1
ATOM 514 N N . PRO A 1 74 ? -0.791 -6.650 -29.605 1.00 41.00 74 PRO A N 1
ATOM 515 C CA . PRO A 1 74 ? -2.083 -6.839 -28.965 1.00 41.00 74 PRO A CA 1
ATOM 516 C C . PRO A 1 74 ? -2.048 -6.201 -27.574 1.00 41.00 74 PRO A C 1
ATOM 518 O O . PRO A 1 74 ? -1.234 -6.586 -26.735 1.00 41.00 74 PRO A O 1
ATOM 521 N N . SER A 1 75 ? -2.925 -5.226 -27.328 1.00 49.12 75 SER A N 1
ATOM 522 C CA . SER A 1 75 ? -3.161 -4.736 -25.970 1.00 49.12 75 SER A CA 1
ATOM 523 C C . SER A 1 75 ? -3.604 -5.906 -25.084 1.00 49.12 75 SER A C 1
ATOM 525 O O . SER A 1 75 ? -4.412 -6.721 -25.547 1.00 49.12 75 SER A O 1
ATOM 527 N N . PRO A 1 76 ? -3.127 -5.996 -23.829 1.00 55.59 76 PRO A N 1
ATOM 528 C CA . PRO A 1 76 ? -3.676 -6.935 -22.861 1.00 55.59 76 PRO A CA 1
ATOM 529 C C . PRO A 1 76 ? -5.198 -6.792 -22.803 1.00 55.59 76 PRO A C 1
ATOM 531 O O . PRO A 1 76 ? -5.724 -5.677 -22.778 1.00 55.59 76 PRO A O 1
ATOM 534 N N . ALA A 1 77 ? -5.915 -7.915 -22.819 1.00 56.12 77 ALA A N 1
ATOM 535 C CA . ALA A 1 77 ? -7.356 -7.884 -22.626 1.00 56.12 77 ALA A CA 1
ATOM 536 C C . ALA A 1 77 ? -7.655 -7.372 -21.209 1.00 56.12 77 ALA A C 1
ATOM 538 O O . ALA A 1 77 ? -7.066 -7.862 -20.245 1.00 56.12 77 ALA A O 1
ATOM 539 N N . LEU A 1 78 ? -8.569 -6.402 -21.096 1.00 56.69 78 LEU A N 1
ATOM 540 C CA . LEU A 1 78 ? -9.034 -5.896 -19.803 1.00 56.69 78 LEU A CA 1
ATOM 541 C C . LEU A 1 78 ? -9.553 -7.074 -18.954 1.00 56.69 78 LEU A C 1
ATOM 543 O O . LEU A 1 78 ? -10.269 -7.928 -19.497 1.00 56.69 78 LEU A O 1
ATOM 547 N N . PRO A 1 79 ? -9.233 -7.146 -17.651 1.00 59.53 79 PRO A N 1
ATOM 548 C CA . PRO A 1 79 ? -9.731 -8.219 -16.803 1.00 59.53 79 PRO A CA 1
ATOM 549 C C . PRO A 1 79 ? -11.265 -8.163 -16.722 1.00 59.53 79 PRO A C 1
ATOM 551 O O . PRO A 1 79 ? -11.863 -7.105 -16.543 1.00 59.53 79 PRO A O 1
ATOM 554 N N . THR A 1 80 ? -11.927 -9.318 -16.830 1.00 60.53 80 THR A N 1
ATOM 555 C CA . THR A 1 80 ? -13.402 -9.434 -16.790 1.00 60.53 80 THR A CA 1
ATOM 556 C C . THR A 1 80 ? -14.018 -9.129 -15.420 1.00 60.53 80 THR A C 1
ATOM 558 O O . THR A 1 80 ? -15.240 -9.087 -15.286 1.00 60.53 80 THR A O 1
ATOM 561 N N . SER A 1 81 ? -13.184 -8.913 -14.406 1.00 80.12 81 SER A N 1
ATOM 562 C CA . SER A 1 81 ? -13.537 -8.401 -13.086 1.00 80.12 81 SER A CA 1
ATOM 563 C C . SER A 1 81 ? -12.362 -7.566 -12.577 1.00 80.12 81 SER A C 1
ATOM 565 O O . SER A 1 81 ? -11.232 -8.043 -12.676 1.00 80.12 81 SER A O 1
ATOM 567 N N . PRO A 1 82 ? -12.577 -6.389 -11.966 1.00 80.94 82 PRO A N 1
ATOM 568 C CA . PRO A 1 82 ? -11.487 -5.604 -11.381 1.00 80.94 82 PRO A CA 1
ATOM 569 C C . PRO A 1 82 ? -10.840 -6.288 -10.159 1.00 80.94 82 PRO A C 1
ATOM 571 O O . PRO A 1 82 ? -9.780 -5.874 -9.700 1.00 80.94 82 PRO A O 1
ATOM 574 N N . LEU A 1 83 ? -11.462 -7.354 -9.635 1.00 89.88 83 LEU A N 1
ATOM 575 C CA . LEU A 1 83 ? -10.895 -8.223 -8.598 1.00 89.88 83 LEU A CA 1
ATOM 576 C C . LEU A 1 83 ? -10.044 -9.369 -9.164 1.00 89.88 83 LEU A C 1
ATOM 578 O O . LEU A 1 83 ? -9.375 -10.055 -8.398 1.00 89.88 83 LEU A O 1
ATOM 582 N N . ALA A 1 84 ? -10.083 -9.617 -10.477 1.00 91.25 84 ALA A N 1
ATOM 583 C CA . ALA A 1 84 ? -9.206 -10.602 -11.096 1.00 91.25 84 ALA A CA 1
ATOM 584 C C . ALA A 1 84 ? -7.773 -10.058 -11.189 1.00 91.25 84 ALA A C 1
ATOM 586 O O . ALA A 1 84 ? -7.547 -8.846 -11.233 1.00 91.25 84 ALA A O 1
ATOM 587 N N . ASN A 1 85 ? -6.808 -10.970 -11.241 1.00 93.12 85 ASN A N 1
ATOM 588 C CA . ASN A 1 85 ? -5.410 -10.619 -11.455 1.00 93.12 85 ASN A CA 1
ATOM 589 C C . ASN A 1 85 ? -5.197 -10.177 -12.915 1.00 93.12 85 ASN A C 1
ATOM 591 O O . ASN A 1 85 ? -5.784 -10.788 -13.819 1.00 93.12 85 ASN A O 1
ATOM 595 N N . PRO A 1 86 ? -4.355 -9.162 -13.173 1.00 91.69 86 PRO A N 1
ATOM 596 C CA . PRO A 1 86 ? -3.894 -8.841 -14.518 1.00 91.69 86 PRO A CA 1
ATOM 597 C C . PRO A 1 86 ? -3.262 -10.056 -15.212 1.00 91.69 86 PRO A C 1
ATOM 599 O O . PRO A 1 86 ? -2.629 -10.902 -14.581 1.00 91.69 86 PRO A O 1
ATOM 602 N N . ALA A 1 87 ? -3.399 -10.135 -16.538 1.00 90.25 87 ALA A N 1
ATOM 603 C CA . ALA A 1 87 ? -2.825 -11.230 -17.328 1.00 90.25 87 ALA A CA 1
ATOM 604 C C . ALA A 1 87 ? -1.280 -11.213 -17.376 1.00 90.25 87 ALA A C 1
ATOM 606 O O . ALA A 1 87 ? -0.665 -12.212 -17.738 1.00 90.25 87 ALA A O 1
ATOM 607 N N . ALA A 1 88 ? -0.671 -10.073 -17.047 1.00 92.31 88 ALA A N 1
ATOM 608 C CA . ALA A 1 88 ? 0.763 -9.857 -16.900 1.00 92.31 88 ALA A CA 1
ATOM 609 C C . ALA A 1 88 ? 0.987 -8.610 -16.030 1.00 92.31 88 ALA A C 1
ATOM 611 O O . ALA A 1 88 ? 0.072 -7.797 -15.876 1.00 92.31 88 ALA A O 1
ATOM 612 N N . ASN A 1 89 ? 2.202 -8.443 -15.512 1.00 95.44 89 ASN A N 1
ATOM 613 C CA . ASN A 1 89 ? 2.601 -7.238 -14.787 1.00 95.44 89 ASN A CA 1
ATOM 614 C C . ASN A 1 89 ? 2.455 -5.997 -15.677 1.00 95.44 89 ASN A C 1
ATOM 616 O O . ASN A 1 89 ? 2.767 -6.036 -16.874 1.00 95.44 89 ASN A O 1
ATOM 620 N N . LEU A 1 90 ? 2.011 -4.891 -15.086 1.00 94.00 90 LEU A N 1
ATOM 621 C CA . LEU A 1 90 ? 2.015 -3.592 -15.746 1.00 94.00 90 LEU A CA 1
ATOM 622 C C . LEU A 1 90 ? 3.389 -2.928 -15.553 1.00 94.00 90 LEU A C 1
ATOM 624 O O . LEU A 1 90 ? 3.972 -3.037 -14.477 1.00 94.00 90 LEU A O 1
ATOM 628 N N . PRO A 1 91 ? 3.940 -2.267 -16.587 1.00 90.50 91 PRO A N 1
ATOM 629 C CA . PRO A 1 91 ? 5.228 -1.602 -16.472 1.00 90.50 91 PRO A CA 1
ATOM 630 C C . PRO A 1 91 ? 5.096 -0.334 -15.628 1.00 90.50 91 PRO A C 1
ATOM 632 O O . PRO A 1 91 ? 4.266 0.534 -15.928 1.00 90.50 91 PRO A O 1
ATOM 635 N N . ASP A 1 92 ? 5.964 -0.201 -14.627 1.00 89.31 92 ASP A N 1
ATOM 636 C CA . ASP A 1 92 ? 6.088 1.036 -13.872 1.00 89.31 92 ASP A CA 1
ATOM 637 C C . ASP A 1 92 ? 6.521 2.198 -14.788 1.00 89.31 92 ASP A C 1
ATOM 639 O O . ASP A 1 92 ? 7.168 2.018 -15.827 1.00 89.31 92 ASP A O 1
ATOM 643 N N . THR A 1 93 ? 6.147 3.420 -14.404 1.00 91.56 93 THR A N 1
ATOM 644 C CA . THR A 1 93 ? 6.620 4.645 -15.070 1.00 91.56 93 THR A CA 1
ATOM 645 C C . THR A 1 93 ? 7.298 5.619 -14.109 1.00 91.56 93 THR A C 1
ATOM 647 O O . THR A 1 93 ? 7.513 6.776 -14.477 1.00 91.56 93 THR A O 1
ATOM 650 N N . PHE A 1 94 ? 7.598 5.187 -12.881 1.00 93.50 94 PHE A N 1
ATOM 651 C CA . PHE A 1 94 ? 8.127 6.038 -11.812 1.00 93.50 94 PHE A CA 1
ATOM 652 C C . PHE A 1 94 ? 9.605 5.779 -11.514 1.00 93.50 94 PHE A C 1
ATOM 654 O O . PHE A 1 94 ? 10.300 6.732 -11.164 1.00 93.50 94 PHE A O 1
ATOM 661 N N . THR A 1 95 ? 10.131 4.573 -11.767 1.00 91.25 95 THR A N 1
ATOM 662 C CA . THR A 1 95 ? 11.534 4.196 -11.511 1.00 91.25 95 THR A CA 1
ATOM 663 C C . THR A 1 95 ? 12.525 5.221 -12.066 1.00 91.25 95 THR A C 1
ATOM 665 O O . THR A 1 95 ? 13.455 5.632 -11.375 1.00 91.25 95 THR A O 1
ATOM 668 N N . ALA A 1 96 ? 12.322 5.704 -13.297 1.00 90.06 96 ALA A N 1
ATOM 669 C CA . ALA A 1 96 ? 13.211 6.684 -13.936 1.00 90.06 96 ALA A CA 1
ATOM 670 C C . ALA A 1 96 ? 13.196 8.086 -13.285 1.00 90.06 96 ALA A C 1
ATOM 672 O O . ALA A 1 96 ? 14.138 8.854 -13.474 1.00 90.06 96 ALA A O 1
ATOM 673 N N . ILE A 1 97 ? 12.136 8.426 -12.546 1.00 91.12 97 ILE A N 1
ATOM 674 C CA . ILE A 1 97 ? 11.996 9.688 -11.806 1.00 91.12 97 ILE A CA 1
ATOM 675 C C . ILE A 1 97 ? 12.518 9.495 -10.379 1.00 91.12 97 ILE A C 1
ATOM 677 O O . ILE A 1 97 ? 13.399 10.236 -9.950 1.00 91.12 97 ILE A O 1
ATOM 681 N N . CYS A 1 98 ? 12.046 8.458 -9.683 1.00 90.25 98 CYS A N 1
ATOM 682 C CA . CYS A 1 98 ? 12.405 8.168 -8.296 1.00 90.25 98 CYS A CA 1
ATOM 683 C C . CYS A 1 98 ? 13.897 7.828 -8.112 1.00 90.25 98 CYS A C 1
ATOM 685 O O . CYS A 1 98 ? 14.530 8.271 -7.157 1.00 90.25 98 CYS A O 1
ATOM 687 N N . SER A 1 99 ? 14.517 7.131 -9.071 1.00 87.12 99 SER A N 1
ATOM 688 C CA . SER A 1 99 ? 15.973 6.881 -9.061 1.00 87.12 99 SER A CA 1
ATOM 689 C C . SER A 1 99 ? 16.835 8.136 -9.248 1.00 87.12 99 SER A C 1
ATOM 691 O O . SER A 1 99 ? 18.026 8.114 -8.928 1.00 87.12 99 SER A O 1
ATOM 693 N N . ALA A 1 100 ? 16.254 9.229 -9.752 1.00 86.00 100 ALA A N 1
ATOM 694 C CA . ALA A 1 100 ? 16.918 10.520 -9.904 1.00 86.00 100 ALA A CA 1
ATOM 695 C C . ALA A 1 100 ? 16.699 11.457 -8.699 1.00 86.00 100 ALA A C 1
ATOM 697 O O . ALA A 1 100 ? 17.319 12.523 -8.638 1.00 86.00 100 ALA A O 1
ATOM 698 N N . THR A 1 101 ? 15.842 11.082 -7.743 1.00 79.56 101 THR A N 1
ATOM 699 C CA . THR A 1 101 ? 15.571 11.847 -6.519 1.00 79.56 101 THR A CA 1
ATOM 700 C C . THR A 1 101 ? 16.367 11.315 -5.319 1.00 79.56 101 THR A C 1
ATOM 702 O O . THR A 1 101 ? 16.666 10.126 -5.257 1.00 79.56 101 THR A O 1
ATOM 705 N N . PRO A 1 102 ? 16.744 12.176 -4.353 1.00 69.50 102 PRO A N 1
ATOM 706 C CA . PRO A 1 102 ? 17.539 11.769 -3.191 1.00 69.50 102 PRO A CA 1
ATOM 707 C C . PRO A 1 102 ? 16.718 11.125 -2.062 1.00 69.50 102 PRO A C 1
ATOM 709 O O . PRO A 1 102 ? 17.312 10.653 -1.096 1.00 69.50 102 PRO A O 1
ATOM 712 N N . ASP A 1 103 ? 15.388 11.172 -2.153 1.00 73.75 103 ASP A N 1
ATOM 713 C CA . ASP A 1 103 ? 14.440 10.762 -1.118 1.00 73.75 103 ASP A CA 1
ATOM 714 C C . ASP A 1 103 ? 13.223 10.102 -1.782 1.00 73.75 103 ASP A C 1
ATOM 716 O O . ASP A 1 103 ? 12.715 10.614 -2.790 1.00 73.75 103 ASP A O 1
ATOM 720 N N . ALA A 1 104 ? 12.798 8.980 -1.202 1.00 72.75 104 ALA A N 1
ATOM 721 C CA . ALA A 1 104 ? 11.593 8.229 -1.529 1.00 72.75 104 ALA A CA 1
ATOM 722 C C . ALA A 1 104 ? 10.350 9.128 -1.451 1.00 72.75 104 ALA A C 1
ATOM 724 O O . ALA A 1 104 ? 9.627 9.316 -2.428 1.00 72.75 104 ALA A O 1
ATOM 725 N N . LEU A 1 105 ? 10.201 9.832 -0.325 1.00 83.50 105 LEU A N 1
ATOM 726 C CA . LEU A 1 105 ? 9.083 10.738 -0.039 1.00 83.50 105 LEU A CA 1
ATOM 727 C C . LEU A 1 105 ? 9.299 12.136 -0.642 1.00 83.50 105 LEU A C 1
ATOM 729 O O . LEU A 1 105 ? 8.908 13.163 -0.084 1.00 83.50 105 LEU A O 1
ATOM 733 N N . SER A 1 106 ? 9.984 12.204 -1.786 1.00 87.00 106 SER A N 1
ATOM 734 C CA . SER A 1 106 ? 10.071 13.443 -2.547 1.00 87.00 106 SER A CA 1
ATOM 735 C C . SER A 1 106 ? 8.821 13.610 -3.406 1.00 87.00 106 SER A C 1
ATOM 737 O O . SER A 1 106 ? 8.461 12.725 -4.178 1.00 87.00 106 SER A O 1
ATOM 739 N N . ALA A 1 107 ? 8.223 14.803 -3.376 1.00 90.19 107 ALA A N 1
ATOM 740 C CA . ALA A 1 107 ? 7.001 15.110 -4.127 1.00 90.19 107 ALA A CA 1
ATOM 741 C C . ALA A 1 107 ? 7.090 14.845 -5.649 1.00 90.19 107 ALA A C 1
ATOM 743 O O . ALA A 1 107 ? 6.067 14.774 -6.324 1.00 90.19 107 ALA A O 1
ATOM 744 N N . ALA A 1 108 ? 8.297 14.719 -6.216 1.00 91.31 108 ALA A N 1
ATOM 745 C CA . ALA A 1 108 ? 8.492 14.306 -7.605 1.00 91.31 108 ALA A CA 1
ATOM 746 C C . ALA A 1 108 ? 8.369 12.782 -7.800 1.00 91.31 108 ALA A C 1
ATOM 748 O O . ALA A 1 108 ? 7.811 12.361 -8.814 1.00 91.31 108 ALA A O 1
ATOM 749 N N . CYS A 1 109 ? 8.860 11.976 -6.851 1.00 92.19 109 CYS A N 1
ATOM 750 C CA . CYS A 1 109 ? 8.696 10.526 -6.860 1.00 92.19 109 CYS A CA 1
ATOM 751 C C . CYS A 1 109 ? 7.249 10.136 -6.530 1.00 92.19 109 CYS A C 1
ATOM 753 O O . CYS A 1 109 ? 6.594 9.530 -7.376 1.00 92.19 109 CYS A O 1
ATOM 755 N N . GLU A 1 110 ? 6.693 10.605 -5.406 1.00 93.69 110 GLU A N 1
ATOM 756 C CA . GLU A 1 110 ? 5.321 10.262 -4.991 1.00 93.69 110 GLU A CA 1
ATOM 757 C C . GLU A 1 110 ? 4.284 10.636 -6.071 1.00 93.69 110 GLU A C 1
ATOM 759 O O . GLU A 1 110 ? 3.350 9.889 -6.367 1.00 93.69 110 GLU A O 1
ATOM 764 N N . GLN A 1 111 ? 4.461 11.783 -6.741 1.00 95.19 111 GLN A N 1
ATOM 765 C CA . GLN A 1 111 ? 3.583 12.194 -7.840 1.00 95.19 111 GLN A CA 1
ATOM 766 C C . GLN A 1 111 ? 3.729 11.300 -9.086 1.00 95.19 111 GLN A C 1
ATOM 768 O O . GLN A 1 111 ? 2.756 11.139 -9.836 1.00 95.19 111 GLN A O 1
ATOM 773 N N . ALA A 1 112 ? 4.910 10.722 -9.326 1.00 95.44 112 ALA A N 1
ATOM 774 C CA . ALA A 1 112 ? 5.149 9.762 -10.402 1.00 95.44 112 ALA A CA 1
ATOM 775 C C . ALA A 1 112 ? 4.548 8.385 -10.076 1.00 95.44 112 ALA A C 1
ATOM 777 O O . ALA A 1 112 ? 3.866 7.819 -10.933 1.00 95.44 112 ALA A O 1
ATOM 778 N N . GLU A 1 113 ? 4.722 7.894 -8.846 1.00 96.38 113 GLU A N 1
ATOM 779 C CA . GLU A 1 113 ? 4.096 6.663 -8.341 1.00 96.38 113 GLU A CA 1
ATOM 780 C C . GLU A 1 113 ? 2.564 6.768 -8.406 1.00 96.38 113 GLU A C 1
ATOM 782 O O . GLU A 1 113 ? 1.905 5.929 -9.022 1.00 96.38 113 GLU A O 1
ATOM 787 N N . LEU A 1 114 ? 1.986 7.869 -7.907 1.00 96.38 114 LEU A N 1
ATOM 788 C CA . LEU A 1 114 ? 0.548 8.148 -8.007 1.00 96.38 114 LEU A CA 1
ATOM 789 C C . LEU A 1 114 ? 0.060 8.204 -9.464 1.00 96.38 114 LEU A C 1
ATOM 791 O O . LEU A 1 114 ? -1.025 7.718 -9.791 1.00 96.38 114 LEU A O 1
ATOM 795 N N . THR A 1 115 ? 0.866 8.764 -10.371 1.00 95.75 115 THR A N 1
ATOM 796 C CA . THR A 1 115 ? 0.541 8.771 -11.806 1.00 95.75 115 THR A CA 1
ATOM 797 C C . THR A 1 115 ? 0.537 7.355 -12.388 1.00 95.75 115 THR A C 1
ATOM 799 O O . THR A 1 115 ? -0.312 7.053 -13.231 1.00 95.75 115 THR A O 1
ATOM 802 N N . ALA A 1 116 ? 1.451 6.485 -11.952 1.00 96.62 116 ALA A N 1
ATOM 803 C CA . ALA A 1 116 ? 1.503 5.091 -12.381 1.00 96.62 116 ALA A CA 1
ATOM 804 C C . ALA A 1 116 ? 0.301 4.293 -11.850 1.00 96.62 116 ALA A C 1
ATOM 806 O O . ALA A 1 116 ? -0.369 3.633 -12.643 1.00 96.62 116 ALA A O 1
ATOM 807 N N . LEU A 1 117 ? -0.037 4.436 -10.562 1.00 96.94 117 LEU A N 1
ATOM 808 C CA . LEU A 1 117 ? -1.219 3.838 -9.922 1.00 96.94 117 LEU A CA 1
ATOM 809 C C . LEU A 1 117 ? -2.514 4.196 -10.664 1.00 96.94 117 LEU A C 1
ATOM 811 O O . LEU A 1 117 ? -3.241 3.312 -11.114 1.00 96.94 117 LEU A O 1
ATOM 815 N N . VAL A 1 118 ? -2.768 5.489 -10.902 1.00 95.38 118 VAL A N 1
ATOM 816 C CA . VAL A 1 118 ? -3.975 5.940 -11.624 1.00 95.38 118 VAL A CA 1
ATOM 817 C C . VAL A 1 118 ? -4.020 5.394 -13.059 1.00 95.38 118 VAL A C 1
ATOM 819 O O . VAL A 1 118 ? -5.087 5.013 -13.539 1.00 95.38 118 VAL A O 1
ATOM 822 N N . ARG A 1 119 ? -2.879 5.313 -13.758 1.00 94.00 119 ARG A N 1
ATOM 823 C CA . ARG A 1 119 ? -2.801 4.724 -15.111 1.00 94.00 119 ARG A CA 1
ATOM 824 C C . ARG A 1 119 ? -2.982 3.207 -15.120 1.00 94.00 119 ARG A C 1
ATOM 826 O O . ARG A 1 119 ? -3.475 2.667 -16.110 1.00 94.00 119 ARG A O 1
ATOM 833 N N . ALA A 1 120 ? -2.565 2.519 -14.064 1.00 94.44 120 ALA A N 1
ATOM 834 C CA . ALA A 1 120 ? -2.760 1.087 -13.901 1.00 94.44 120 ALA A CA 1
ATOM 835 C C . ALA A 1 120 ? -4.232 0.766 -13.604 1.00 94.44 120 ALA A C 1
ATOM 837 O O . ALA A 1 120 ? -4.839 -0.013 -14.335 1.00 94.44 120 ALA A O 1
ATOM 838 N N . GLY A 1 121 ? -4.857 1.477 -12.660 1.00 93.94 121 GLY A N 1
ATOM 839 C CA . GLY A 1 121 ? -6.293 1.359 -12.391 1.00 93.94 121 GLY A CA 1
ATOM 840 C C . GLY A 1 121 ? -7.164 1.661 -13.619 1.00 93.94 121 GLY A C 1
ATOM 841 O O . GLY A 1 121 ? -8.115 0.934 -13.902 1.00 93.94 121 GLY A O 1
ATOM 842 N N . GLN A 1 122 ? -6.798 2.655 -14.438 1.00 91.94 122 GLN A N 1
ATOM 843 C CA . GLN A 1 122 ? -7.481 2.927 -15.715 1.00 91.94 122 GLN A CA 1
ATOM 844 C C . GLN A 1 122 ? -7.390 1.762 -16.719 1.00 91.94 122 GLN A C 1
ATOM 846 O O . GLN A 1 122 ? -8.334 1.546 -17.480 1.00 91.94 122 GLN A O 1
ATOM 851 N N . GLN A 1 123 ? -6.305 0.978 -16.708 1.00 90.38 123 GLN A N 1
ATOM 852 C CA . GLN A 1 123 ? -6.177 -0.254 -17.505 1.00 90.38 123 GLN A CA 1
ATOM 853 C C . GLN A 1 123 ? -6.994 -1.431 -16.941 1.00 90.38 123 GLN A C 1
ATOM 855 O O . GLN A 1 123 ? -7.183 -2.428 -17.633 1.00 90.38 123 GLN A O 1
ATOM 860 N N . GLU A 1 124 ? -7.541 -1.306 -15.732 1.00 90.31 124 GLU A N 1
ATOM 861 C CA . GLU A 1 124 ? -8.546 -2.217 -15.165 1.00 90.31 124 GLU A CA 1
ATOM 862 C C . GLU A 1 124 ? -9.980 -1.662 -15.287 1.00 90.31 124 GLU A C 1
ATOM 864 O O . GLU A 1 124 ? -10.932 -2.282 -14.817 1.00 90.31 124 GLU A O 1
ATOM 869 N N . GLY A 1 125 ? -10.156 -0.506 -15.943 1.00 89.81 125 GLY A N 1
ATOM 870 C CA . GLY A 1 125 ? -11.453 0.157 -16.114 1.00 89.81 125 GLY A CA 1
ATOM 871 C C . GLY A 1 125 ? -11.931 0.954 -14.894 1.00 89.81 125 GLY A C 1
ATOM 872 O O . GLY A 1 125 ? -13.115 1.278 -14.811 1.00 89.81 125 GLY A O 1
ATOM 873 N N . LEU A 1 126 ? -11.036 1.265 -13.953 1.00 90.88 126 LEU A N 1
ATOM 874 C CA . LEU A 1 126 ? -11.356 1.983 -12.718 1.00 90.88 126 LEU A CA 1
ATOM 875 C C . LEU A 1 126 ? -11.388 3.503 -12.921 1.00 90.88 126 LEU A C 1
ATOM 877 O O . LEU A 1 126 ? -10.751 4.061 -13.820 1.00 90.88 126 LEU A O 1
ATOM 881 N N . SER A 1 127 ? -12.141 4.184 -12.055 1.00 82.81 127 SER A N 1
ATOM 882 C CA . SER A 1 127 ? -12.148 5.644 -11.959 1.00 82.81 127 SER A CA 1
ATOM 883 C C . SER A 1 127 ? -10.837 6.184 -11.375 1.00 82.81 127 SER A C 1
ATOM 885 O O . SER A 1 127 ? -9.996 5.438 -10.881 1.00 82.81 127 SER A O 1
ATOM 887 N N . GLN A 1 128 ? -10.665 7.509 -11.397 1.00 85.12 128 GLN A N 1
ATOM 888 C CA . GLN A 1 128 ? -9.588 8.152 -10.639 1.00 85.12 128 GLN A CA 1
ATOM 889 C C . GLN A 1 128 ? -9.746 7.893 -9.132 1.00 85.12 128 GLN A C 1
ATOM 891 O O . GLN A 1 128 ? -10.867 7.731 -8.649 1.00 85.12 128 GLN A O 1
ATOM 896 N N . LEU A 1 129 ? -8.622 7.899 -8.413 1.00 89.00 129 LEU A N 1
ATOM 897 C CA . LEU A 1 129 ? -8.553 7.794 -6.955 1.00 89.00 129 LEU A CA 1
ATOM 898 C C . LEU A 1 129 ? -8.872 9.172 -6.330 1.00 89.00 129 LEU A C 1
ATOM 900 O O . LEU A 1 129 ? -8.116 10.119 -6.576 1.00 89.00 129 LEU A O 1
ATOM 904 N N . PRO A 1 130 ? -9.970 9.336 -5.568 1.00 91.88 130 PRO A N 1
ATOM 905 C CA . PRO A 1 130 ? -10.374 10.616 -4.983 1.00 91.88 130 PRO A CA 1
ATOM 906 C C . PRO A 1 130 ? -9.596 10.913 -3.689 1.00 91.88 130 PRO A C 1
ATOM 908 O O . PRO A 1 130 ? -10.130 10.852 -2.588 1.00 91.88 130 PRO A O 1
ATOM 911 N N . LEU A 1 131 ? -8.311 11.236 -3.817 1.00 93.81 131 LEU A N 1
ATOM 912 C CA . LEU A 1 131 ? -7.426 11.435 -2.666 1.00 93.81 131 LEU A CA 1
ATOM 913 C C . LEU A 1 131 ? -7.676 12.769 -1.922 1.00 93.81 131 LEU A C 1
ATOM 915 O O . LEU A 1 131 ? -8.040 13.766 -2.556 1.00 93.81 131 LEU A O 1
ATOM 919 N N . PRO A 1 132 ? -7.425 12.826 -0.596 1.00 93.75 132 PRO A N 1
ATOM 920 C CA . PRO A 1 132 ? -7.364 14.069 0.177 1.00 93.75 132 PRO A CA 1
ATOM 921 C C . PRO A 1 132 ? -6.438 15.120 -0.447 1.00 93.75 132 PRO A C 1
ATOM 923 O O . PRO A 1 132 ? -5.393 14.798 -1.013 1.00 93.75 132 PRO A O 1
ATOM 926 N N . ALA A 1 133 ? -6.785 16.402 -0.305 1.00 92.12 133 ALA A N 1
ATOM 927 C CA . ALA A 1 133 ? -5.980 17.502 -0.854 1.00 92.12 133 ALA A CA 1
ATOM 928 C C . ALA A 1 133 ? -4.586 17.628 -0.201 1.00 92.12 133 ALA A C 1
ATOM 930 O O . ALA A 1 133 ? -3.681 18.231 -0.776 1.00 92.12 133 ALA A O 1
ATOM 931 N N . ASP A 1 134 ? -4.428 17.062 0.993 1.00 92.56 134 ASP A N 1
ATOM 932 C CA . ASP A 1 134 ? -3.221 16.990 1.811 1.00 92.56 134 ASP A CA 1
ATOM 933 C C . ASP A 1 134 ? -2.553 15.599 1.783 1.00 92.56 134 ASP A C 1
ATOM 935 O O . ASP A 1 134 ? -1.604 15.375 2.530 1.00 92.56 134 ASP A O 1
ATOM 939 N N . PHE A 1 135 ? -2.989 14.686 0.902 1.00 95.00 135 PHE A N 1
ATOM 940 C CA . PHE A 1 135 ? -2.520 13.293 0.831 1.00 95.00 135 PHE A CA 1
ATOM 941 C C . PHE A 1 135 ? -0.987 13.147 0.826 1.00 95.00 135 PHE A C 1
ATOM 943 O O . PHE A 1 135 ? -0.446 12.438 1.668 1.00 95.00 135 PHE A O 1
ATOM 950 N N . LEU A 1 136 ? -0.274 13.884 -0.036 1.00 93.81 136 LEU A N 1
ATOM 951 C CA . LEU A 1 136 ? 1.203 13.875 -0.112 1.00 93.81 136 LEU A CA 1
ATOM 952 C C . LEU A 1 136 ? 1.904 14.562 1.082 1.00 93.81 136 LEU A C 1
ATOM 954 O O . LEU A 1 136 ? 3.113 14.754 1.083 1.00 93.81 136 LEU A O 1
ATOM 958 N N . THR A 1 137 ? 1.151 14.996 2.093 1.00 93.25 137 THR A N 1
ATOM 959 C CA . THR A 1 137 ? 1.688 15.516 3.362 1.00 93.25 137 THR A CA 1
ATOM 960 C C . THR A 1 137 ? 1.372 14.610 4.551 1.00 93.25 137 THR A C 1
ATOM 962 O O . THR A 1 137 ? 1.862 14.858 5.654 1.00 93.25 137 THR A O 1
ATOM 965 N N . LEU A 1 138 ? 0.586 13.548 4.332 1.00 94.62 138 LEU A N 1
ATOM 966 C CA . LEU A 1 138 ? 0.353 12.503 5.322 1.00 94.62 138 LEU A CA 1
ATOM 967 C C . LEU A 1 138 ? 1.645 11.694 5.555 1.00 94.62 138 LEU A C 1
ATOM 969 O O . LEU A 1 138 ? 2.436 11.521 4.623 1.00 94.62 138 LEU A O 1
ATOM 973 N N . PRO A 1 139 ? 1.861 11.143 6.763 1.00 94.25 139 PRO A N 1
ATOM 974 C CA . PRO A 1 139 ? 2.888 10.133 7.009 1.0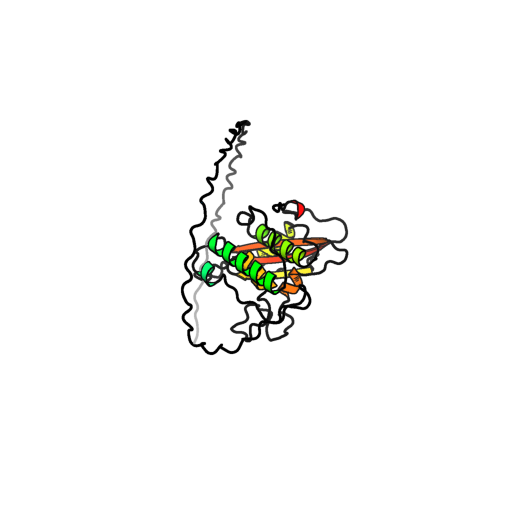0 94.25 139 PRO A CA 1
ATOM 975 C C . PRO A 1 139 ? 2.742 8.924 6.072 1.00 94.25 139 PRO A C 1
ATOM 977 O O . PRO A 1 139 ? 1.626 8.502 5.781 1.00 94.25 139 PRO A O 1
ATOM 980 N N . ALA A 1 140 ? 3.855 8.300 5.673 1.00 94.31 140 ALA A N 1
ATOM 981 C CA . ALA A 1 140 ? 3.860 7.151 4.755 1.00 94.31 140 ALA A CA 1
ATOM 982 C C . ALA A 1 140 ? 2.856 6.016 5.105 1.00 94.31 140 ALA A C 1
ATOM 984 O O . ALA A 1 140 ? 2.175 5.541 4.193 1.00 94.31 140 ALA A O 1
ATOM 985 N N . PRO A 1 141 ? 2.662 5.611 6.383 1.00 96.50 141 PRO A N 1
ATOM 986 C CA . PRO A 1 141 ? 1.622 4.640 6.741 1.00 96.50 141 PRO A CA 1
ATOM 987 C C . PRO A 1 141 ? 0.189 5.115 6.455 1.00 96.50 141 PRO A C 1
ATOM 989 O O . PRO A 1 141 ? -0.651 4.326 6.031 1.00 96.50 141 PRO A O 1
ATOM 992 N N . GLU A 1 142 ? -0.094 6.405 6.653 1.00 97.25 142 GLU A N 1
ATOM 993 C CA . GLU A 1 142 ? -1.404 7.007 6.381 1.00 97.25 142 GLU A CA 1
ATOM 994 C C . GLU A 1 142 ? -1.636 7.171 4.871 1.00 97.25 142 GLU A C 1
ATOM 996 O O . GLU A 1 142 ? -2.730 6.867 4.395 1.00 97.25 142 GLU A O 1
ATOM 1001 N N . GLN A 1 143 ? -0.605 7.541 4.096 1.00 97.06 143 GLN A N 1
ATOM 1002 C CA . GLN A 1 143 ? -0.664 7.534 2.626 1.00 97.06 143 GLN A CA 1
ATOM 1003 C C . GLN A 1 143 ? -1.020 6.140 2.088 1.00 97.06 143 GLN A C 1
ATOM 1005 O O . GLN A 1 143 ? -1.963 5.989 1.309 1.00 97.06 143 GLN A O 1
ATOM 1010 N N . MET A 1 144 ? -0.296 5.107 2.537 1.00 97.88 144 MET A N 1
ATOM 1011 C CA . MET A 1 144 ? -0.529 3.722 2.124 1.00 97.88 144 MET A CA 1
ATOM 1012 C C . MET A 1 144 ? -1.936 3.248 2.516 1.00 97.88 144 MET A C 1
ATOM 1014 O O . MET A 1 144 ? -2.644 2.676 1.687 1.00 97.88 144 MET A O 1
ATOM 1018 N N . PHE A 1 145 ? -2.380 3.535 3.745 1.00 98.44 145 PHE A N 1
ATOM 1019 C CA . PHE A 1 145 ? -3.734 3.221 4.211 1.00 98.44 145 PHE A CA 1
ATOM 1020 C C . PHE A 1 145 ? -4.820 3.876 3.347 1.00 98.44 145 PHE A C 1
ATOM 1022 O O . PHE A 1 145 ? -5.777 3.206 2.947 1.00 98.44 145 PHE A O 1
ATOM 1029 N N . VAL A 1 146 ? -4.670 5.169 3.038 1.00 98.06 146 VAL A N 1
ATOM 1030 C CA . VAL A 1 146 ? -5.636 5.905 2.214 1.00 98.06 146 VAL A CA 1
ATOM 1031 C C . VAL A 1 146 ? -5.687 5.343 0.798 1.00 98.06 146 VAL A C 1
ATOM 1033 O O . VAL A 1 146 ? -6.772 5.056 0.293 1.00 98.06 146 VAL A O 1
ATOM 1036 N N . LEU A 1 147 ? -4.525 5.118 0.184 1.00 97.81 147 LEU A N 1
ATOM 1037 C CA . LEU A 1 147 ? -4.425 4.576 -1.166 1.00 97.81 147 LEU A CA 1
ATOM 1038 C C . LEU A 1 147 ? -5.048 3.175 -1.279 1.00 97.81 147 LEU A C 1
ATOM 1040 O O . LEU A 1 147 ? -5.843 2.935 -2.186 1.00 97.81 147 LEU A O 1
ATOM 1044 N N . ILE A 1 148 ? -4.738 2.268 -0.344 1.00 98.19 148 ILE A N 1
ATOM 1045 C CA . ILE A 1 148 ? -5.321 0.917 -0.311 1.00 98.19 148 ILE A CA 1
ATOM 1046 C C . ILE A 1 148 ? -6.845 0.993 -0.192 1.00 98.19 148 ILE A C 1
ATOM 1048 O O . ILE A 1 148 ? -7.551 0.241 -0.861 1.00 98.19 148 ILE A O 1
ATOM 1052 N N . ASN A 1 149 ? -7.374 1.897 0.632 1.00 97.69 149 ASN A N 1
ATOM 1053 C CA . ASN A 1 149 ? -8.817 2.040 0.785 1.00 97.69 149 ASN A CA 1
ATOM 1054 C C . ASN A 1 149 ? -9.505 2.595 -0.462 1.00 97.69 149 ASN A C 1
ATOM 1056 O O . ASN A 1 149 ? -10.557 2.070 -0.825 1.00 97.69 149 ASN A O 1
ATOM 1060 N N . GLU A 1 150 ? -8.913 3.564 -1.161 1.00 97.00 150 GLU A N 1
ATOM 1061 C CA . GLU A 1 150 ? -9.456 4.030 -2.443 1.00 97.00 150 GLU A CA 1
ATOM 1062 C C . GLU A 1 150 ? -9.381 2.950 -3.534 1.00 97.00 150 GLU A C 1
ATOM 1064 O O . GLU A 1 150 ? -10.343 2.749 -4.277 1.00 97.00 150 GLU A O 1
ATOM 1069 N N . GLU A 1 151 ? -8.300 2.165 -3.580 1.00 96.56 151 GLU A N 1
ATOM 1070 C CA . GLU A 1 151 ? -8.172 1.017 -4.489 1.00 96.56 151 GLU A CA 1
ATOM 1071 C C . GLU A 1 151 ? -9.149 -0.129 -4.147 1.00 96.56 151 GLU A C 1
ATOM 1073 O O . GLU A 1 151 ? -9.594 -0.870 -5.028 1.00 96.56 151 GLU A O 1
ATOM 1078 N N . ARG A 1 152 ? -9.547 -0.275 -2.878 1.00 96.00 152 ARG A N 1
ATOM 1079 C CA . ARG A 1 152 ? -10.615 -1.200 -2.462 1.00 96.00 152 ARG A CA 1
ATOM 1080 C C . ARG A 1 152 ? -11.999 -0.669 -2.847 1.00 96.00 152 ARG A C 1
ATOM 1082 O O . ARG A 1 152 ? -12.801 -1.416 -3.411 1.00 96.00 152 ARG A O 1
ATOM 1089 N N . LEU A 1 153 ? -12.273 0.610 -2.586 1.00 93.88 153 LEU A N 1
ATOM 1090 C CA . LEU A 1 153 ? -13.553 1.261 -2.884 1.00 93.88 153 LEU A CA 1
ATOM 1091 C C . LEU A 1 153 ? -13.835 1.328 -4.390 1.00 93.88 153 LEU A C 1
ATOM 1093 O O . LEU A 1 153 ? -14.952 1.013 -4.806 1.00 93.88 153 LEU A O 1
ATOM 1097 N N . SER A 1 154 ? -12.829 1.640 -5.215 1.00 93.88 154 SER A N 1
ATOM 1098 C CA . SER A 1 154 ? -12.948 1.661 -6.683 1.00 93.88 154 SER A CA 1
ATOM 1099 C C . SER A 1 154 ? -13.358 0.300 -7.267 1.00 93.88 154 SER A C 1
ATOM 1101 O O . SER A 1 154 ? -14.012 0.236 -8.308 1.00 93.88 154 SER A O 1
ATOM 1103 N N . ARG A 1 155 ? -13.049 -0.793 -6.554 1.00 93.31 155 ARG A N 1
ATOM 1104 C CA . ARG A 1 155 ? -13.403 -2.182 -6.894 1.00 93.31 155 ARG A CA 1
ATOM 1105 C C . ARG A 1 155 ? -14.658 -2.697 -6.174 1.00 93.31 155 ARG A C 1
ATOM 1107 O O . ARG A 1 155 ? -14.968 -3.886 -6.257 1.00 93.31 155 ARG A O 1
ATOM 1114 N N . GLY A 1 156 ? -15.390 -1.827 -5.474 1.00 91.44 156 GLY A N 1
ATOM 1115 C CA . GLY A 1 156 ? -16.625 -2.169 -4.760 1.00 91.44 156 GLY A CA 1
ATOM 1116 C C . GLY A 1 156 ? -16.422 -2.975 -3.471 1.00 91.44 156 GLY A C 1
ATOM 1117 O O . GLY A 1 156 ? -17.364 -3.610 -2.994 1.00 91.44 156 GLY A O 1
ATOM 1118 N N . LEU A 1 157 ? -15.211 -2.977 -2.907 1.00 93.31 157 LEU A N 1
ATOM 1119 C CA . LEU A 1 157 ? -14.910 -3.612 -1.625 1.00 93.31 157 LEU A CA 1
ATOM 1120 C C . LEU A 1 157 ? -15.136 -2.640 -0.460 1.00 93.31 157 LEU A C 1
ATOM 1122 O O . LEU A 1 157 ? -15.020 -1.425 -0.600 1.00 93.31 157 LEU A O 1
ATOM 1126 N N . LEU A 1 158 ? -15.405 -3.187 0.728 1.00 93.31 158 LEU A N 1
ATOM 1127 C CA . LEU A 1 158 ? -15.423 -2.392 1.958 1.00 93.31 158 LEU A CA 1
ATOM 1128 C C . LEU A 1 158 ? -14.001 -1.914 2.312 1.00 93.31 158 LEU A C 1
ATOM 1130 O O . LEU A 1 158 ? -13.060 -2.713 2.198 1.00 93.31 158 LEU A O 1
ATOM 1134 N N . PRO A 1 159 ? -13.834 -0.669 2.791 1.00 95.56 159 PRO A N 1
ATOM 1135 C CA . PRO A 1 159 ? -12.545 -0.166 3.244 1.00 95.56 159 PRO A CA 1
ATOM 1136 C C . PRO A 1 159 ? -12.115 -0.855 4.546 1.00 95.56 159 PRO A C 1
ATOM 1138 O O . PRO A 1 159 ? -12.934 -1.337 5.336 1.00 95.56 159 PRO A O 1
ATOM 1141 N N . ILE A 1 160 ? -10.809 -0.862 4.779 1.00 97.38 160 ILE A N 1
ATOM 1142 C CA . ILE A 1 160 ? -10.196 -1.124 6.075 1.00 97.38 160 ILE A CA 1
ATOM 1143 C C . ILE A 1 160 ? -10.576 0.039 6.999 1.00 97.38 160 ILE A C 1
ATOM 1145 O O . ILE A 1 160 ? -10.348 1.201 6.671 1.00 97.38 160 ILE A O 1
ATOM 1149 N N . GLN A 1 161 ? -11.185 -0.254 8.148 1.00 96.81 161 GLN A N 1
ATOM 1150 C CA . GLN A 1 161 ? -11.792 0.771 9.006 1.00 96.81 161 GLN A CA 1
ATOM 1151 C C . GLN A 1 161 ? -10.769 1.666 9.712 1.00 96.81 161 GLN A C 1
ATOM 1153 O O . GLN A 1 161 ? -11.090 2.809 10.035 1.00 96.81 161 GLN A O 1
ATOM 1158 N N . GLY A 1 162 ? -9.550 1.173 9.930 1.00 97.44 162 GLY A N 1
ATOM 1159 C CA . GLY A 1 162 ? -8.462 1.945 10.516 1.00 97.44 162 GLY A CA 1
ATOM 1160 C C . GLY A 1 162 ? -7.206 1.128 10.803 1.00 97.44 162 GLY A C 1
ATOM 1161 O O . GLY A 1 162 ? -7.235 -0.107 10.828 1.00 97.44 162 GLY A O 1
ATOM 1162 N N . LEU A 1 163 ? -6.124 1.860 11.039 1.00 98.25 163 LEU A N 1
ATOM 1163 C CA . LEU A 1 163 ? -4.852 1.390 11.574 1.00 98.25 163 LEU A CA 1
ATOM 1164 C C . LEU A 1 163 ? -4.956 1.163 13.083 1.00 98.25 163 LEU A C 1
ATOM 1166 O O . LEU A 1 163 ? -5.727 1.842 13.765 1.00 98.25 163 LEU A O 1
ATOM 1170 N N . THR A 1 164 ? -4.192 0.215 13.622 1.00 96.94 164 THR A N 1
ATOM 1171 C CA . THR A 1 164 ? -4.153 -0.068 15.063 1.00 96.94 164 THR A CA 1
ATOM 1172 C C . THR A 1 164 ? -2.713 -0.129 15.550 1.00 96.94 164 THR A C 1
ATOM 1174 O O . THR A 1 164 ? -1.909 -0.877 15.007 1.00 96.94 164 THR A O 1
ATOM 1177 N N . ALA A 1 165 ? -2.400 0.576 16.641 1.00 95.56 165 ALA A N 1
ATOM 1178 C CA . ALA A 1 165 ? -1.022 0.724 17.125 1.00 95.56 165 ALA A CA 1
ATOM 1179 C C . ALA A 1 165 ? -0.276 -0.608 17.370 1.00 95.56 165 ALA A C 1
ATOM 1181 O O . ALA A 1 165 ? 0.943 -0.667 17.231 1.00 95.56 165 ALA A O 1
ATOM 1182 N N . GLY A 1 166 ? -0.994 -1.679 17.734 1.00 93.44 166 GLY A N 1
ATOM 1183 C CA . GLY A 1 166 ? -0.407 -3.011 17.913 1.00 93.44 166 GLY A CA 1
ATOM 1184 C C . GLY A 1 166 ? -0.002 -3.678 16.595 1.00 93.44 166 GLY A C 1
ATOM 1185 O O . GLY A 1 166 ? 1.063 -4.285 16.533 1.00 93.44 166 GLY A O 1
ATOM 1186 N N . ALA A 1 167 ? -0.810 -3.524 15.544 1.00 95.81 167 ALA A N 1
ATOM 1187 C CA . ALA A 1 167 ? -0.482 -4.014 14.210 1.00 95.81 167 ALA A CA 1
ATOM 1188 C C . ALA A 1 167 ? 0.554 -3.101 13.527 1.00 95.81 167 ALA A C 1
ATOM 1190 O O . ALA A 1 167 ? 1.510 -3.594 12.939 1.00 95.81 167 ALA A O 1
ATOM 1191 N N . ASP A 1 168 ? 0.444 -1.774 13.688 1.00 96.94 168 ASP A N 1
ATOM 1192 C CA . ASP A 1 168 ? 1.436 -0.796 13.205 1.00 96.94 168 ASP A CA 1
ATOM 1193 C C . ASP A 1 168 ? 2.845 -1.128 13.738 1.00 96.94 168 ASP A C 1
ATOM 1195 O O . ASP A 1 168 ? 3.828 -1.092 12.998 1.00 96.94 168 ASP A O 1
ATOM 1199 N N . GLN A 1 169 ? 2.955 -1.529 15.013 1.00 95.50 169 GLN A N 1
ATOM 1200 C CA . GLN A 1 169 ? 4.223 -1.949 15.614 1.00 95.50 169 GLN A CA 1
ATOM 1201 C C . GLN A 1 169 ? 4.788 -3.241 14.993 1.00 95.50 169 GLN A C 1
ATOM 1203 O O . GLN A 1 169 ? 6.004 -3.347 14.818 1.00 95.50 169 GLN A O 1
ATOM 1208 N N . GLN A 1 170 ? 3.941 -4.227 14.681 1.00 95.31 170 GLN A N 1
ATOM 1209 C CA . GLN A 1 170 ? 4.379 -5.488 14.070 1.00 95.31 170 GLN A CA 1
ATOM 1210 C C . GLN A 1 170 ? 4.784 -5.281 12.605 1.00 95.31 170 GLN A C 1
ATOM 1212 O O . GLN A 1 170 ? 5.878 -5.691 12.216 1.00 95.31 170 GLN A O 1
ATOM 1217 N N . ALA A 1 171 ? 3.981 -4.541 11.837 1.00 96.75 171 ALA A N 1
ATOM 1218 C CA . ALA A 1 171 ? 4.305 -4.128 10.477 1.00 96.75 171 ALA A CA 1
ATOM 1219 C C . ALA A 1 171 ? 5.613 -3.311 10.425 1.00 96.75 171 ALA A C 1
ATOM 1221 O O . ALA A 1 171 ? 6.477 -3.578 9.594 1.00 96.75 171 ALA A O 1
ATOM 1222 N N . ALA A 1 172 ? 5.843 -2.388 11.367 1.00 95.25 172 ALA A N 1
ATOM 1223 C CA . ALA A 1 172 ? 7.107 -1.647 11.448 1.00 95.25 172 ALA A CA 1
ATOM 1224 C C . ALA A 1 172 ? 8.320 -2.543 11.762 1.00 95.25 172 ALA A C 1
ATOM 1226 O O . ALA A 1 172 ? 9.417 -2.282 11.267 1.00 95.25 172 ALA A O 1
ATOM 1227 N N . ALA A 1 173 ? 8.144 -3.608 12.551 1.00 94.31 173 ALA A N 1
ATOM 1228 C CA . ALA A 1 173 ? 9.198 -4.593 12.794 1.00 94.31 173 ALA A CA 1
ATOM 1229 C C . ALA A 1 173 ? 9.469 -5.470 11.556 1.00 94.31 173 ALA A C 1
ATOM 1231 O O . ALA A 1 173 ? 10.628 -5.750 11.252 1.00 94.31 173 ALA A O 1
ATOM 1232 N N . ALA A 1 174 ? 8.423 -5.853 10.819 1.00 94.56 174 ALA A N 1
ATOM 1233 C CA . ALA A 1 174 ? 8.512 -6.605 9.566 1.00 94.56 174 ALA A CA 1
ATOM 1234 C C . ALA A 1 174 ? 9.222 -5.795 8.461 1.00 94.56 174 ALA A C 1
ATOM 1236 O O . ALA A 1 174 ? 10.177 -6.268 7.844 1.00 94.56 174 ALA A O 1
ATOM 1237 N N . ALA A 1 175 ? 8.863 -4.515 8.320 1.00 94.44 175 ALA A N 1
ATOM 1238 C CA . ALA A 1 175 ? 9.551 -3.554 7.463 1.00 94.44 175 ALA A CA 1
ATOM 1239 C C . ALA A 1 175 ? 11.046 -3.417 7.816 1.00 94.44 175 ALA A C 1
ATOM 1241 O O . ALA A 1 175 ? 11.904 -3.492 6.936 1.00 94.44 175 ALA A O 1
ATOM 1242 N N . GLN A 1 176 ? 11.395 -3.301 9.101 1.00 91.94 176 GLN A N 1
ATOM 1243 C CA . GLN A 1 176 ? 12.802 -3.260 9.528 1.00 91.94 176 GLN A CA 1
ATOM 1244 C C . GLN A 1 176 ? 13.556 -4.573 9.255 1.00 91.94 176 GLN A C 1
ATOM 1246 O O . GLN A 1 176 ? 14.765 -4.544 9.016 1.00 91.94 176 GLN A O 1
ATOM 1251 N N . ALA A 1 177 ? 12.863 -5.715 9.283 1.00 91.56 177 ALA A N 1
ATOM 1252 C CA . ALA A 1 177 ? 13.427 -7.027 8.978 1.00 91.56 177 ALA A CA 1
ATOM 1253 C C . ALA A 1 177 ? 13.576 -7.298 7.467 1.00 91.56 177 ALA A C 1
ATOM 1255 O O . ALA A 1 177 ? 14.379 -8.152 7.088 1.00 91.56 177 ALA A O 1
ATOM 1256 N N . GLY A 1 178 ? 12.846 -6.570 6.613 1.00 91.25 178 GLY A N 1
ATOM 1257 C CA . GLY A 1 178 ? 12.797 -6.826 5.173 1.00 91.25 178 GLY A CA 1
ATOM 1258 C C . GLY A 1 178 ? 12.034 -8.112 4.840 1.00 91.25 178 GLY A C 1
ATOM 1259 O O . GLY A 1 178 ? 12.527 -8.935 4.069 1.00 91.25 178 GLY A O 1
ATOM 1260 N N . SER A 1 179 ? 10.895 -8.335 5.501 1.00 92.50 179 SER A N 1
ATOM 1261 C CA . SER A 1 179 ? 10.101 -9.563 5.392 1.00 92.50 179 SER A CA 1
ATOM 1262 C C . SER A 1 179 ? 8.615 -9.302 5.603 1.00 92.50 179 SER A C 1
ATOM 1264 O O . SER A 1 179 ? 8.253 -8.348 6.290 1.00 92.50 179 SER A O 1
ATOM 1266 N N . ASP A 1 180 ? 7.768 -10.212 5.124 1.00 93.00 180 ASP A N 1
ATOM 1267 C CA . ASP A 1 180 ? 6.330 -10.195 5.405 1.00 93.00 180 ASP A CA 1
ATOM 1268 C C . ASP A 1 180 ? 6.035 -10.225 6.920 1.00 93.00 180 ASP A C 1
ATOM 1270 O O . ASP A 1 180 ? 6.779 -10.859 7.685 1.00 93.00 180 ASP A O 1
ATOM 1274 N N . PRO A 1 181 ? 4.963 -9.558 7.385 1.00 92.25 181 PRO A N 1
ATOM 1275 C CA . PRO A 1 181 ? 4.561 -9.607 8.785 1.00 92.25 181 PRO A CA 1
ATOM 1276 C C . PRO A 1 181 ? 4.123 -11.003 9.263 1.00 92.25 181 PRO A C 1
ATOM 1278 O O . PRO A 1 181 ? 3.639 -11.824 8.479 1.00 92.25 181 PRO A O 1
ATOM 1281 N N . PRO A 1 182 ? 4.248 -11.297 10.570 1.00 87.25 182 PRO A N 1
ATOM 1282 C CA . PRO A 1 182 ? 3.847 -12.581 11.126 1.00 87.25 182 PRO A CA 1
ATOM 1283 C C . PRO A 1 182 ? 2.319 -12.735 11.177 1.00 87.25 182 PRO A C 1
ATOM 1285 O O . PRO A 1 182 ? 1.599 -11.940 11.773 1.00 87.25 182 PRO A O 1
ATOM 1288 N N . MET A 1 183 ? 1.822 -13.845 10.639 1.00 88.38 183 MET A N 1
ATOM 1289 C CA . MET A 1 183 ? 0.397 -14.182 10.667 1.00 88.38 183 MET A CA 1
ATOM 1290 C C . MET A 1 183 ? -0.035 -14.699 12.050 1.00 88.38 183 MET A C 1
ATOM 1292 O O . MET A 1 183 ? 0.588 -15.604 12.611 1.00 88.38 183 MET A O 1
ATOM 1296 N N . GLY A 1 184 ? -1.138 -14.173 12.589 1.00 85.19 184 GLY A N 1
ATOM 1297 C CA . GLY A 1 184 ? -1.687 -14.586 13.884 1.00 85.19 184 GLY A CA 1
ATOM 1298 C C . GLY A 1 184 ? -2.499 -13.491 14.580 1.00 85.19 184 GLY A C 1
ATOM 1299 O O . GLY A 1 184 ? -2.640 -12.385 14.078 1.00 85.19 184 GLY A O 1
ATOM 1300 N N . GLY A 1 185 ? -3.079 -13.793 15.746 1.00 82.44 185 GLY A N 1
ATOM 1301 C CA . GLY A 1 185 ? -3.714 -12.776 16.605 1.00 82.44 185 GLY A CA 1
ATOM 1302 C C . GLY A 1 185 ? -4.928 -12.033 16.018 1.00 82.44 185 GLY A C 1
ATOM 1303 O O . GLY A 1 185 ? -5.337 -11.028 16.588 1.00 82.44 185 GLY A O 1
ATOM 1304 N N . GLY A 1 186 ? -5.504 -12.512 14.910 1.00 87.31 186 GLY A N 1
ATOM 1305 C CA . GLY A 1 186 ? -6.562 -11.826 14.154 1.00 87.31 186 GLY A CA 1
ATOM 1306 C C . GLY A 1 186 ? -6.097 -11.248 12.812 1.00 87.31 186 GLY A C 1
ATOM 1307 O O . GLY A 1 186 ? -6.945 -10.921 11.985 1.00 87.31 186 GLY A O 1
ATOM 1308 N N . ILE A 1 187 ? -4.781 -11.189 12.564 1.00 93.44 187 ILE A N 1
ATOM 1309 C CA . ILE A 1 187 ? -4.197 -10.921 11.243 1.00 93.44 187 ILE A CA 1
ATOM 1310 C C . ILE A 1 187 ? -4.479 -12.110 10.315 1.00 93.44 187 ILE A C 1
ATOM 1312 O O . ILE A 1 187 ? -4.252 -13.265 10.685 1.00 93.44 187 ILE A O 1
ATOM 1316 N N . VAL A 1 188 ? -5.007 -11.811 9.126 1.00 94.06 188 VAL A N 1
ATOM 1317 C CA . VAL A 1 188 ? -5.441 -12.777 8.099 1.00 94.06 188 VAL A CA 1
ATOM 1318 C C . VAL A 1 188 ? -4.734 -12.604 6.756 1.00 94.06 188 VAL A C 1
ATOM 1320 O O . VAL A 1 188 ? -4.909 -13.453 5.888 1.00 94.06 188 VAL A O 1
ATOM 1323 N N . ALA A 1 189 ? -3.954 -11.538 6.592 1.00 95.69 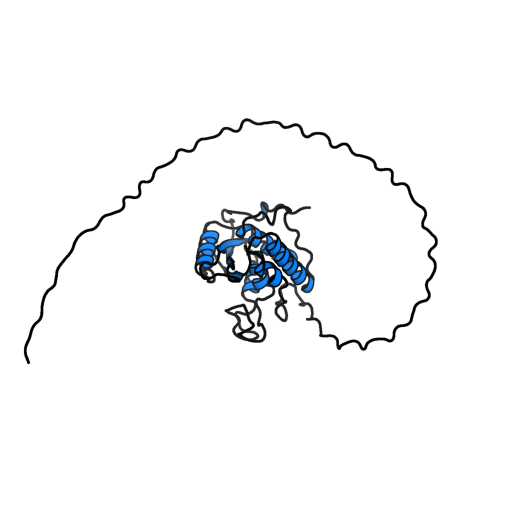189 ALA A N 1
ATOM 1324 C CA . ALA A 1 189 ? -3.114 -11.273 5.430 1.00 95.69 189 ALA A CA 1
ATOM 1325 C C . ALA A 1 189 ? -1.942 -10.364 5.834 1.00 95.69 189 ALA A C 1
ATOM 1327 O O . ALA A 1 189 ? -2.076 -9.553 6.758 1.00 95.69 189 ALA A O 1
ATOM 1328 N N . GLY A 1 190 ? -0.814 -10.487 5.138 1.00 96.19 190 GLY A N 1
ATOM 1329 C CA . GLY A 1 190 ? 0.390 -9.708 5.401 1.00 96.19 190 GLY A CA 1
ATOM 1330 C C . GLY A 1 190 ? 1.239 -9.578 4.143 1.00 96.19 190 GLY A C 1
ATOM 1331 O O . GLY A 1 190 ? 1.435 -10.569 3.451 1.00 96.19 190 GLY A O 1
ATOM 1332 N N . ASN A 1 191 ? 1.732 -8.371 3.866 1.00 97.81 191 ASN A N 1
ATOM 1333 C CA . ASN A 1 191 ? 2.576 -8.078 2.708 1.00 97.81 191 ASN A CA 1
ATOM 1334 C C . ASN A 1 191 ? 3.823 -7.306 3.134 1.00 97.81 191 ASN A C 1
ATOM 1336 O O . ASN A 1 191 ? 3.760 -6.470 4.043 1.00 97.81 191 ASN A O 1
ATOM 1340 N N . TRP A 1 192 ? 4.910 -7.480 2.390 1.00 96.94 192 TRP A N 1
ATOM 1341 C CA . TRP A 1 192 ? 6.087 -6.622 2.437 1.00 96.94 192 TRP A CA 1
ATOM 1342 C C . TRP A 1 192 ? 6.574 -6.237 1.031 1.00 96.94 192 TRP A C 1
ATOM 1344 O O . TRP A 1 192 ? 6.371 -6.960 0.056 1.00 96.94 192 TRP A O 1
ATOM 1354 N N . ALA A 1 193 ? 7.213 -5.073 0.921 1.00 94.69 193 ALA A N 1
ATOM 1355 C CA . ALA A 1 193 ? 7.989 -4.669 -0.245 1.00 94.69 193 ALA A CA 1
ATOM 1356 C C . ALA A 1 193 ? 9.135 -3.730 0.161 1.00 94.69 193 ALA A C 1
ATOM 1358 O O . ALA A 1 193 ? 9.037 -2.985 1.140 1.00 94.69 193 ALA A O 1
ATOM 1359 N N . ALA A 1 194 ? 10.201 -3.738 -0.639 1.00 91.25 194 ALA A N 1
ATOM 1360 C CA . ALA A 1 194 ? 11.168 -2.650 -0.701 1.00 91.25 194 ALA A CA 1
ATOM 1361 C C . ALA A 1 194 ? 11.029 -1.971 -2.068 1.00 91.25 194 ALA A C 1
ATOM 1363 O O . ALA A 1 194 ? 11.294 -2.611 -3.085 1.00 91.25 194 ALA A O 1
ATOM 1364 N N . ASP A 1 195 ? 10.622 -0.704 -2.082 1.00 90.88 195 ASP A N 1
ATOM 1365 C CA . ASP A 1 195 ? 10.400 0.085 -3.301 1.00 90.88 195 ASP A CA 1
ATOM 1366 C C . ASP A 1 195 ? 10.705 1.577 -3.047 1.00 90.88 195 ASP A C 1
ATOM 1368 O O . ASP A 1 195 ? 11.118 1.962 -1.955 1.00 90.88 195 ASP A O 1
ATOM 1372 N N . PHE A 1 196 ? 10.546 2.442 -4.044 1.00 89.38 196 PHE A N 1
ATOM 1373 C CA . PHE A 1 196 ? 10.836 3.873 -3.961 1.00 89.38 196 PHE A CA 1
ATOM 1374 C C . PHE A 1 196 ? 9.915 4.672 -3.026 1.00 89.38 196 PHE A C 1
ATOM 1376 O O . PHE A 1 196 ? 10.160 5.860 -2.849 1.00 89.38 196 PHE A O 1
ATOM 1383 N N . GLY A 1 197 ? 8.919 4.046 -2.400 1.00 89.81 197 GLY A N 1
ATOM 1384 C CA . GLY A 1 197 ? 8.013 4.696 -1.464 1.00 89.81 197 GLY A CA 1
ATOM 1385 C C . GLY A 1 197 ? 6.827 3.809 -1.068 1.00 89.81 197 GLY A C 1
ATOM 1386 O O . GLY A 1 197 ? 6.677 2.685 -1.563 1.00 89.81 197 GLY A O 1
ATOM 1387 N N . PRO A 1 198 ? 5.941 4.304 -0.185 1.00 94.00 198 PRO A N 1
ATOM 1388 C CA . PRO A 1 198 ? 4.711 3.609 0.189 1.00 94.00 198 PRO A CA 1
ATOM 1389 C C . PRO A 1 198 ? 3.738 3.446 -0.990 1.00 94.00 198 PRO A C 1
ATOM 1391 O O . PRO A 1 198 ? 2.990 2.470 -1.032 1.00 94.00 198 PRO A O 1
ATOM 1394 N N . LEU A 1 199 ? 3.736 4.379 -1.949 1.00 96.81 199 LEU A N 1
ATOM 1395 C CA . LEU A 1 199 ? 2.895 4.306 -3.146 1.00 96.81 199 LEU A CA 1
ATOM 1396 C C . LEU A 1 199 ? 3.450 3.279 -4.143 1.00 96.81 199 LEU A C 1
ATOM 1398 O O . LEU A 1 199 ? 2.662 2.508 -4.692 1.00 96.81 199 LEU A O 1
ATOM 1402 N N . GLY A 1 200 ? 4.775 3.231 -4.337 1.00 96.00 200 GLY A N 1
ATOM 1403 C CA . GLY A 1 200 ? 5.456 2.192 -5.111 1.00 96.00 200 GLY A CA 1
ATOM 1404 C C . GLY A 1 200 ? 5.132 0.797 -4.583 1.00 96.00 200 GLY A C 1
ATOM 1405 O O . GLY A 1 200 ? 4.584 -0.020 -5.315 1.00 96.00 200 GLY A O 1
ATOM 1406 N N . ALA A 1 201 ? 5.281 0.567 -3.273 1.00 97.06 201 ALA A N 1
ATOM 1407 C CA . ALA A 1 201 ? 4.920 -0.711 -2.650 1.00 97.06 201 ALA A CA 1
ATOM 1408 C C . ALA A 1 201 ? 3.467 -1.150 -2.947 1.00 97.06 201 ALA A C 1
ATOM 1410 O O . ALA A 1 201 ? 3.225 -2.316 -3.258 1.00 97.06 201 ALA A O 1
ATOM 1411 N N . VAL A 1 202 ? 2.492 -0.227 -2.925 1.00 98.25 202 VAL A N 1
ATOM 1412 C CA . VAL A 1 202 ? 1.103 -0.536 -3.325 1.00 98.25 202 VAL A CA 1
ATOM 1413 C C . VAL A 1 202 ? 0.975 -0.784 -4.830 1.00 98.25 202 VAL A C 1
ATOM 1415 O O . VAL A 1 202 ? 0.204 -1.660 -5.230 1.00 98.25 202 VAL A O 1
ATOM 1418 N N . TYR A 1 203 ? 1.718 -0.054 -5.668 1.00 98.06 203 TYR A N 1
ATOM 1419 C CA . TYR A 1 203 ? 1.771 -0.316 -7.106 1.00 98.06 203 TYR A CA 1
ATOM 1420 C C . TYR A 1 203 ? 2.285 -1.728 -7.379 1.00 98.06 203 TYR A C 1
ATOM 1422 O O . TYR A 1 203 ? 1.662 -2.462 -8.147 1.00 98.06 203 TYR A O 1
ATOM 1430 N N . ASP A 1 204 ? 3.372 -2.125 -6.720 1.00 97.25 204 ASP A N 1
ATOM 1431 C CA . ASP A 1 204 ? 3.983 -3.431 -6.907 1.00 97.25 204 ASP A CA 1
ATOM 1432 C C . ASP A 1 204 ? 3.028 -4.544 -6.458 1.00 97.25 204 ASP A C 1
ATOM 1434 O O . ASP A 1 204 ? 2.708 -5.426 -7.257 1.00 97.25 204 ASP A O 1
ATOM 1438 N N . TRP A 1 205 ? 2.453 -4.435 -5.252 1.00 98.06 205 TRP A N 1
ATOM 1439 C CA . TRP A 1 205 ? 1.464 -5.390 -4.738 1.00 98.06 205 TRP A CA 1
ATOM 1440 C C . TRP A 1 205 ? 0.204 -5.511 -5.604 1.00 98.06 205 TRP A C 1
ATOM 1442 O O . TRP A 1 205 ? -0.342 -6.607 -5.710 1.00 98.06 205 TRP A O 1
ATOM 1452 N N . LEU A 1 206 ? -0.296 -4.426 -6.209 1.00 97.44 206 LEU A N 1
ATOM 1453 C CA . LEU A 1 206 ? -1.505 -4.479 -7.042 1.00 97.44 206 LEU A CA 1
ATOM 1454 C C . LEU A 1 206 ? -1.225 -4.857 -8.499 1.00 97.44 206 LEU A C 1
ATOM 1456 O O . LEU A 1 206 ? -2.021 -5.590 -9.086 1.00 97.44 206 LEU A O 1
ATOM 1460 N N . TYR A 1 207 ? -0.151 -4.351 -9.104 1.00 97.06 207 TYR A N 1
ATOM 1461 C CA . TYR A 1 207 ? 0.003 -4.293 -10.563 1.00 97.06 207 TYR A CA 1
ATOM 1462 C C . TYR A 1 207 ? 1.295 -4.942 -11.096 1.00 97.06 207 TYR A C 1
ATOM 1464 O O . TYR A 1 207 ? 1.361 -5.219 -12.297 1.00 97.06 207 TYR A O 1
ATOM 1472 N N . ASN A 1 208 ? 2.277 -5.252 -10.240 1.00 96.69 208 ASN A N 1
ATOM 1473 C CA . ASN A 1 208 ? 3.558 -5.880 -10.613 1.00 96.69 208 ASN A CA 1
ATOM 1474 C C . ASN A 1 208 ? 3.838 -7.203 -9.859 1.00 96.69 208 ASN A C 1
ATOM 1476 O O . ASN A 1 208 ? 4.933 -7.755 -9.930 1.00 96.69 208 ASN A O 1
ATOM 1480 N N . ASP A 1 209 ? 2.847 -7.744 -9.149 1.00 97.38 209 ASP A N 1
ATOM 1481 C CA . ASP A 1 209 ? 3.025 -8.893 -8.250 1.00 97.38 209 ASP A CA 1
ATOM 1482 C C . ASP A 1 209 ? 3.032 -10.270 -8.954 1.00 97.38 209 ASP A C 1
ATOM 1484 O O . ASP A 1 209 ? 3.162 -11.319 -8.317 1.00 97.38 209 ASP A O 1
ATOM 1488 N N . GLY A 1 210 ? 2.852 -10.290 -10.275 1.00 97.31 210 GLY A N 1
ATOM 1489 C CA . GLY A 1 210 ? 2.835 -11.494 -11.100 1.00 97.31 210 GLY A CA 1
ATOM 1490 C C . GLY A 1 210 ? 4.201 -11.901 -11.661 1.00 97.31 210 GLY A C 1
ATOM 1491 O O . GLY A 1 210 ? 5.257 -11.369 -11.314 1.00 97.31 210 GLY A O 1
ATOM 1492 N N . TRP A 1 211 ? 4.179 -12.886 -12.563 1.00 97.50 211 TRP A N 1
ATOM 1493 C CA . TRP A 1 211 ? 5.384 -13.445 -13.175 1.00 97.50 211 TRP A CA 1
ATOM 1494 C C . TRP A 1 211 ? 5.921 -12.545 -14.292 1.00 97.50 211 TRP A C 1
ATOM 1496 O O . TRP A 1 211 ? 5.311 -12.411 -15.353 1.00 97.50 211 TRP A O 1
ATOM 1506 N N . GLY A 1 212 ? 7.131 -12.015 -14.112 1.00 95.69 212 GLY A N 1
ATOM 1507 C CA . GLY A 1 212 ? 7.820 -11.170 -15.093 1.00 95.69 212 GLY A CA 1
ATOM 1508 C C . GLY A 1 212 ? 8.428 -11.930 -16.281 1.00 95.69 212 GLY A C 1
ATOM 1509 O O . GLY A 1 212 ? 9.390 -11.464 -16.891 1.00 95.69 212 GLY A O 1
ATOM 1510 N N . GLY A 1 213 ? 7.959 -13.145 -16.579 1.00 95.06 213 GLY A N 1
ATOM 1511 C CA . GLY A 1 213 ? 8.462 -14.010 -17.656 1.00 95.06 213 GLY A CA 1
ATOM 1512 C C . GLY A 1 213 ? 9.733 -14.803 -17.314 1.00 95.06 213 GLY A C 1
ATOM 1513 O O . GLY A 1 213 ? 9.900 -15.925 -17.794 1.00 95.06 213 GLY A O 1
ATOM 1514 N N . THR A 1 214 ? 10.609 -14.273 -16.454 1.00 95.81 214 THR A N 1
ATOM 1515 C CA . THR A 1 214 ? 11.789 -14.974 -15.920 1.00 95.81 214 THR A CA 1
ATOM 1516 C C . THR A 1 214 ? 12.027 -14.613 -14.455 1.00 95.81 214 THR A C 1
ATOM 1518 O O . THR A 1 214 ? 11.606 -13.554 -13.989 1.00 95.81 214 THR A O 1
ATOM 1521 N N . ARG A 1 215 ? 12.802 -15.430 -13.729 1.00 93.25 215 ARG A N 1
ATOM 1522 C CA . ARG A 1 215 ? 13.167 -15.114 -12.337 1.00 93.25 215 ARG A CA 1
ATOM 1523 C C . ARG A 1 215 ? 14.084 -13.889 -12.207 1.00 93.25 215 ARG A C 1
ATOM 1525 O O . ARG A 1 215 ? 14.117 -13.287 -11.145 1.00 93.25 215 ARG A O 1
ATOM 1532 N N . GLY A 1 216 ? 14.806 -13.508 -13.265 1.00 93.00 216 GLY A N 1
ATOM 1533 C CA . GLY A 1 216 ? 15.625 -12.287 -13.288 1.00 93.00 216 GLY A CA 1
ATOM 1534 C C . GLY A 1 216 ? 14.832 -11.007 -13.576 1.00 93.00 216 GLY A C 1
ATOM 1535 O O . GLY A 1 216 ? 15.392 -9.922 -13.484 1.00 93.00 216 GLY A O 1
ATOM 1536 N N . THR A 1 217 ? 13.554 -11.136 -13.938 1.00 92.75 217 THR A N 1
ATOM 1537 C CA . THR A 1 217 ? 12.644 -10.034 -14.289 1.00 92.75 217 THR A CA 1
ATOM 1538 C C . THR A 1 217 ? 11.361 -10.041 -13.450 1.00 92.75 217 THR A C 1
ATOM 1540 O O . THR A 1 217 ? 10.442 -9.291 -13.747 1.00 92.75 217 THR A O 1
ATOM 1543 N N . THR A 1 218 ? 11.290 -10.881 -12.411 1.00 95.12 218 THR A N 1
ATOM 1544 C CA . THR A 1 218 ? 10.162 -10.954 -11.469 1.00 95.12 218 THR A CA 1
ATOM 1545 C C . THR A 1 218 ? 10.584 -10.334 -10.142 1.00 95.12 218 THR A C 1
ATOM 1547 O O . THR A 1 218 ? 11.532 -10.823 -9.526 1.00 95.12 218 THR A O 1
ATOM 1550 N N . THR A 1 219 ? 9.898 -9.272 -9.718 1.00 91.75 219 THR A N 1
ATOM 1551 C CA . THR A 1 219 ? 10.157 -8.536 -8.467 1.00 91.75 219 THR A CA 1
ATOM 1552 C C . THR A 1 219 ? 9.646 -9.299 -7.247 1.00 91.75 219 THR A C 1
ATOM 1554 O O . THR A 1 219 ? 10.385 -9.473 -6.278 1.00 91.75 219 THR A O 1
ATOM 1557 N N . ASN A 1 220 ? 8.429 -9.849 -7.320 1.00 95.31 220 ASN A N 1
ATOM 1558 C CA . ASN A 1 220 ? 7.842 -10.658 -6.253 1.00 95.31 220 ASN A CA 1
ATOM 1559 C C . ASN A 1 220 ? 8.686 -11.919 -5.951 1.00 95.31 220 ASN A C 1
ATOM 1561 O O . ASN A 1 220 ? 8.778 -12.869 -6.740 1.00 95.31 220 ASN A O 1
ATOM 1565 N N . GLY A 1 221 ? 9.256 -11.960 -4.742 1.00 92.75 221 GLY A N 1
ATOM 1566 C CA . GLY A 1 221 ? 10.065 -13.071 -4.244 1.00 92.75 221 GLY A CA 1
ATOM 1567 C C . GLY A 1 221 ? 9.317 -14.410 -4.155 1.00 92.75 221 GLY A C 1
ATOM 1568 O O . GLY A 1 221 ? 9.917 -15.447 -4.458 1.00 92.75 221 GLY A O 1
ATOM 1569 N N . GLY A 1 222 ? 8.025 -14.406 -3.824 1.00 93.88 222 GLY A N 1
ATOM 1570 C CA . GLY A 1 222 ? 7.151 -15.586 -3.785 1.00 93.88 222 GLY A CA 1
ATOM 1571 C C . GLY A 1 222 ? 6.725 -16.097 -5.169 1.00 93.88 222 GLY A C 1
ATOM 1572 O O . GLY A 1 222 ? 6.494 -17.299 -5.345 1.00 93.88 222 GLY A O 1
ATOM 1573 N N . CYS A 1 223 ? 6.699 -15.228 -6.183 1.00 97.31 223 CYS A N 1
ATOM 1574 C CA . CYS A 1 223 ? 6.381 -15.599 -7.561 1.00 97.31 223 CYS A CA 1
ATOM 1575 C C . CYS A 1 223 ? 7.575 -16.297 -8.247 1.00 97.31 223 CYS A C 1
ATOM 1577 O O . CYS A 1 223 ? 8.462 -15.689 -8.849 1.00 97.31 223 CYS A O 1
ATOM 1579 N N . THR A 1 224 ? 7.651 -17.620 -8.087 1.00 96.94 224 THR A N 1
ATOM 1580 C CA . THR A 1 224 ? 8.813 -18.437 -8.497 1.00 96.94 224 THR A CA 1
ATOM 1581 C C . THR A 1 224 ? 8.753 -18.967 -9.931 1.00 96.94 224 THR A C 1
ATOM 1583 O O . THR A 1 224 ? 9.798 -19.310 -10.487 1.00 96.94 224 THR A O 1
ATOM 1586 N N . ALA A 1 225 ? 7.561 -19.019 -10.525 1.00 96.44 225 ALA A N 1
ATOM 1587 C CA . ALA A 1 225 ? 7.288 -19.403 -11.908 1.00 96.44 225 ALA A CA 1
ATOM 1588 C C . ALA A 1 225 ? 5.912 -18.858 -12.331 1.00 96.44 225 ALA A C 1
ATOM 1590 O O . ALA A 1 225 ? 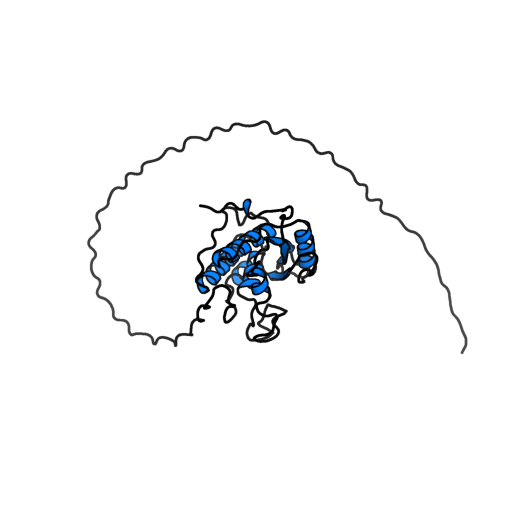5.139 -18.417 -11.481 1.00 96.44 225 ALA A O 1
ATOM 1591 N N . ASP A 1 226 ? 5.582 -18.942 -13.621 1.00 95.50 226 ASP A N 1
ATOM 1592 C CA . ASP A 1 226 ? 4.237 -18.628 -14.114 1.00 95.50 226 ASP A CA 1
ATOM 1593 C C . ASP A 1 226 ? 3.164 -19.459 -13.382 1.00 95.50 226 ASP A C 1
ATOM 1595 O O . ASP A 1 226 ? 3.319 -20.669 -13.194 1.00 95.50 226 ASP A O 1
ATOM 1599 N N . GLY A 1 227 ? 2.102 -18.796 -12.921 1.00 92.50 227 GLY A N 1
ATOM 1600 C CA . GLY A 1 227 ? 1.032 -19.402 -12.122 1.00 92.50 227 GLY A CA 1
ATOM 1601 C C . GLY A 1 227 ? 1.441 -19.965 -10.750 1.00 92.50 227 GLY A C 1
ATOM 1602 O O . GLY A 1 227 ? 0.659 -20.712 -10.159 1.00 92.50 227 GLY A O 1
ATOM 1603 N N . ALA A 1 228 ? 2.637 -19.661 -10.226 1.00 96.50 228 ALA A N 1
ATOM 1604 C CA . ALA A 1 228 ? 3.033 -20.108 -8.888 1.00 96.50 228 ALA A CA 1
ATOM 1605 C C . ALA A 1 228 ? 2.147 -19.469 -7.792 1.00 96.50 228 ALA A C 1
ATOM 1607 O O . ALA A 1 228 ? 1.761 -18.311 -7.941 1.00 96.50 228 ALA A O 1
ATOM 1608 N N . PRO A 1 229 ? 1.867 -20.153 -6.660 1.00 94.88 229 PRO A N 1
ATOM 1609 C CA . PRO A 1 229 ? 0.918 -19.662 -5.651 1.00 94.88 229 PRO A CA 1
ATOM 1610 C C . PRO A 1 229 ? 1.239 -18.300 -5.023 1.00 94.88 229 PRO A C 1
ATOM 1612 O O . PRO A 1 229 ? 0.333 -17.661 -4.509 1.00 94.88 229 PRO A O 1
ATOM 1615 N N . GLY A 1 230 ? 2.507 -17.874 -5.040 1.00 95.69 230 GLY A N 1
ATOM 1616 C CA . GLY A 1 230 ? 2.915 -16.559 -4.542 1.00 95.69 230 GLY A CA 1
ATOM 1617 C C . GLY A 1 230 ? 2.703 -15.412 -5.536 1.00 95.69 230 GLY A C 1
ATOM 1618 O O . GLY A 1 230 ? 2.791 -14.264 -5.130 1.00 95.69 230 GLY A O 1
ATOM 1619 N N . CYS A 1 231 ? 2.444 -15.690 -6.818 1.00 97.69 231 CYS A N 1
ATOM 1620 C CA . CYS A 1 231 ? 2.166 -14.655 -7.815 1.00 97.69 231 CYS A CA 1
ATOM 1621 C C . CYS A 1 231 ? 0.771 -14.062 -7.582 1.00 97.69 231 CYS A C 1
ATOM 1623 O O . CYS A 1 231 ? -0.209 -14.811 -7.569 1.00 97.69 231 CYS A O 1
ATOM 1625 N N . TRP A 1 232 ? 0.674 -12.735 -7.473 1.00 97.50 232 TRP A N 1
ATOM 1626 C CA . TRP A 1 232 ? -0.556 -12.007 -7.124 1.00 97.50 232 TRP A CA 1
ATOM 1627 C C . TRP A 1 232 ? -1.121 -12.319 -5.722 1.00 97.50 232 TRP A C 1
ATOM 1629 O O . TRP A 1 232 ? -2.306 -12.079 -5.457 1.00 97.50 232 TRP A O 1
ATOM 1639 N N . GLU A 1 233 ? -0.302 -12.855 -4.817 1.00 96.81 233 GLU A N 1
ATOM 1640 C CA . GLU A 1 233 ? -0.689 -13.104 -3.424 1.00 96.81 233 GLU A CA 1
ATOM 1641 C C . GLU A 1 233 ? -0.865 -11.772 -2.679 1.00 96.81 233 GLU A C 1
ATOM 1643 O O . GLU A 1 233 ? -1.925 -11.533 -2.094 1.00 96.81 233 GLU A O 1
ATOM 1648 N N . HIS A 1 234 ? 0.062 -10.827 -2.866 1.00 97.81 234 HIS A N 1
ATOM 1649 C CA . HIS A 1 234 ? -0.028 -9.495 -2.276 1.00 97.81 234 HIS A CA 1
ATOM 1650 C C . HIS A 1 234 ? -1.259 -8.724 -2.778 1.00 97.81 234 HIS A C 1
ATOM 1652 O O . HIS A 1 234 ? -1.933 -8.046 -1.992 1.00 97.81 234 HIS A O 1
ATOM 1658 N N . ARG A 1 235 ? -1.610 -8.873 -4.067 1.00 97.75 235 ARG A N 1
ATOM 1659 C CA . ARG A 1 235 ? -2.854 -8.323 -4.641 1.00 97.75 235 ARG A CA 1
ATOM 1660 C C . ARG A 1 235 ? -4.082 -8.940 -3.976 1.00 97.75 235 ARG A C 1
ATOM 1662 O O . ARG A 1 235 ? -5.020 -8.226 -3.620 1.00 97.75 235 ARG A O 1
ATOM 1669 N N . SER A 1 236 ? -4.076 -10.261 -3.802 1.00 96.50 236 SER A N 1
ATOM 1670 C CA . SER A 1 236 ? -5.175 -11.009 -3.178 1.00 96.50 236 SER A CA 1
ATOM 1671 C C . SER A 1 236 ? -5.410 -10.566 -1.731 1.00 96.50 236 SER A C 1
ATOM 1673 O O . SER A 1 236 ? -6.561 -10.434 -1.307 1.00 96.50 236 SER 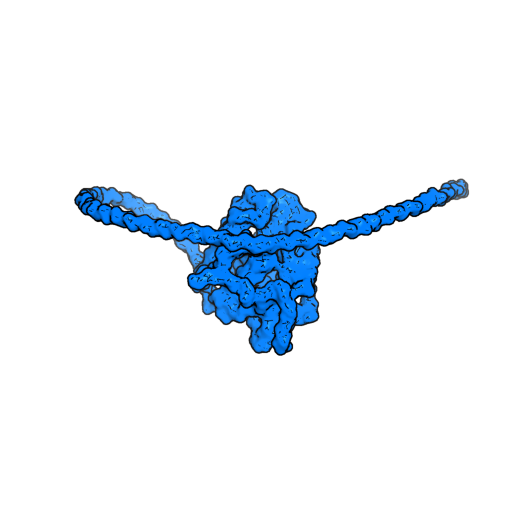A O 1
ATOM 1675 N N . ASN A 1 237 ? -4.333 -10.244 -1.012 1.00 96.75 237 ASN A N 1
ATOM 1676 C CA . ASN A 1 237 ? -4.366 -9.685 0.336 1.00 96.75 237 ASN A CA 1
ATOM 1677 C C . ASN A 1 237 ? -4.997 -8.281 0.361 1.00 96.75 237 ASN A C 1
ATOM 1679 O O . ASN A 1 237 ? -5.972 -8.061 1.088 1.00 96.75 237 ASN A O 1
ATOM 1683 N N . LEU A 1 238 ? -4.543 -7.351 -0.492 1.00 97.69 238 LEU A N 1
ATOM 1684 C CA . LEU A 1 238 ? -5.136 -6.004 -0.599 1.00 97.69 238 LEU A CA 1
ATOM 1685 C C . LEU A 1 238 ? -6.621 -6.038 -0.985 1.00 97.69 238 LEU A C 1
ATOM 1687 O O . LEU A 1 238 ? -7.397 -5.201 -0.516 1.00 97.69 238 LEU A O 1
ATOM 1691 N N . LEU A 1 239 ? -7.036 -7.005 -1.808 1.00 96.19 239 LEU A N 1
ATOM 1692 C CA . LEU A 1 239 ? -8.406 -7.146 -2.314 1.00 96.19 239 LEU A CA 1
ATOM 1693 C C . LEU A 1 239 ? -9.272 -8.144 -1.518 1.00 96.19 239 LEU A C 1
ATOM 1695 O O . LEU A 1 239 ? -10.370 -8.505 -1.950 1.00 96.19 239 LEU A O 1
ATOM 1699 N N . LEU A 1 240 ? -8.828 -8.550 -0.321 1.00 93.12 240 LEU A N 1
ATOM 1700 C CA . LEU A 1 240 ? -9.510 -9.546 0.507 1.00 93.12 240 LEU A CA 1
ATOM 1701 C C . LEU A 1 240 ? -10.960 -9.147 0.854 1.00 93.12 240 LEU A C 1
ATOM 1703 O O . LEU A 1 240 ? -11.248 -8.030 1.309 1.00 93.12 240 LEU A O 1
ATOM 1707 N N . GLN A 1 241 ? -11.884 -10.095 0.654 1.00 90.00 241 GLN A N 1
ATOM 1708 C CA . GLN A 1 241 ? -13.325 -9.929 0.866 1.00 90.00 241 GLN A CA 1
ATOM 1709 C C . GLN A 1 241 ? -13.749 -10.349 2.283 1.00 90.00 241 GLN A C 1
ATOM 1711 O O . GLN A 1 241 ? -13.943 -11.527 2.583 1.00 90.00 241 GLN A O 1
ATOM 1716 N N . ALA A 1 242 ? -13.956 -9.366 3.160 1.00 82.25 242 ALA A N 1
ATOM 1717 C CA . ALA A 1 242 ? -14.355 -9.575 4.553 1.00 82.25 242 ALA A CA 1
ATOM 1718 C C . ALA A 1 242 ? -15.880 -9.749 4.726 1.00 82.25 242 ALA A C 1
ATOM 1720 O O . ALA A 1 242 ? -16.570 -8.888 5.271 1.00 82.25 242 ALA A O 1
ATOM 1721 N N . SER A 1 243 ? -16.429 -10.874 4.261 1.00 79.75 243 SER A N 1
ATOM 1722 C CA . SER A 1 243 ? -17.863 -11.179 4.398 1.00 79.75 243 SER A CA 1
ATOM 1723 C C . SER A 1 243 ? -18.302 -11.245 5.867 1.00 79.75 243 SER A C 1
ATOM 1725 O O . SER A 1 243 ? -17.971 -12.190 6.580 1.00 79.75 243 SER A O 1
ATOM 1727 N N . GLY A 1 244 ? -19.066 -10.244 6.319 1.00 78.62 244 GLY A N 1
ATOM 1728 C CA . GLY A 1 244 ? -19.594 -10.168 7.688 1.00 78.62 244 GLY A CA 1
ATOM 1729 C C . GLY A 1 244 ? -18.563 -9.820 8.770 1.00 78.62 244 GLY A C 1
ATOM 1730 O O . GLY A 1 244 ? -18.871 -9.956 9.952 1.00 78.62 244 GLY A O 1
ATOM 1731 N N . GLN A 1 245 ? -17.363 -9.375 8.387 1.00 87.00 245 GLN A N 1
ATOM 1732 C CA . GLN A 1 245 ? -16.284 -9.000 9.306 1.00 87.00 245 GLN A CA 1
ATOM 1733 C C . GLN A 1 245 ? -15.835 -7.559 9.053 1.00 87.00 245 GLN A C 1
ATOM 1735 O O . GLN A 1 245 ? -15.985 -7.027 7.952 1.00 87.00 245 GLN A O 1
ATOM 1740 N N . HIS A 1 246 ? -15.274 -6.917 10.071 1.00 90.81 246 HIS A N 1
ATOM 1741 C CA . HIS A 1 246 ? -14.638 -5.611 9.931 1.00 90.81 246 HIS A CA 1
ATOM 1742 C C . HIS A 1 246 ? -13.136 -5.792 9.735 1.00 90.81 246 HIS A C 1
ATOM 1744 O O . HIS A 1 246 ? -12.516 -6.592 10.437 1.00 90.81 246 HIS A O 1
ATOM 1750 N N . LEU A 1 247 ? -12.563 -5.057 8.782 1.00 95.81 247 LEU A N 1
ATOM 1751 C CA . LEU A 1 247 ? -11.122 -5.035 8.561 1.00 95.81 247 LEU A CA 1
ATOM 1752 C C . LEU A 1 247 ? -10.466 -3.926 9.376 1.00 95.81 247 LEU A C 1
ATOM 1754 O O . LEU A 1 247 ? -10.959 -2.798 9.412 1.00 95.81 247 LEU A O 1
ATOM 1758 N N . TYR A 1 248 ? -9.328 -4.251 9.972 1.00 96.81 248 TYR A N 1
ATOM 1759 C CA . TYR A 1 248 ? -8.353 -3.302 10.500 1.00 96.81 248 TYR A CA 1
ATOM 1760 C C . TYR A 1 248 ? -6.988 -3.610 9.881 1.00 96.81 248 TYR A C 1
ATOM 1762 O O . TYR A 1 248 ? -6.803 -4.683 9.304 1.00 96.81 248 TYR A O 1
ATOM 1770 N N . ALA A 1 249 ? -6.043 -2.683 9.991 1.00 97.88 249 ALA A N 1
ATOM 1771 C CA . ALA A 1 249 ? -4.685 -2.899 9.513 1.00 97.88 249 ALA A CA 1
ATOM 1772 C C . ALA A 1 249 ? -3.623 -2.490 10.535 1.00 97.88 249 ALA A C 1
ATOM 1774 O O . ALA A 1 249 ? -3.910 -1.865 11.562 1.00 97.88 249 ALA A O 1
ATOM 1775 N N . GLY A 1 250 ? -2.395 -2.878 10.217 1.00 97.88 250 GLY A N 1
ATOM 1776 C CA . GLY A 1 250 ? -1.170 -2.283 10.722 1.00 97.88 250 GLY A CA 1
ATOM 1777 C C . GLY A 1 250 ? -0.291 -1.902 9.548 1.00 97.88 250 GLY A C 1
ATOM 1778 O O . GLY A 1 250 ? -0.157 -2.706 8.628 1.00 97.88 250 GLY A O 1
ATOM 1779 N N . ILE A 1 251 ? 0.296 -0.708 9.550 1.00 98.31 251 ILE A N 1
ATOM 1780 C CA . ILE A 1 251 ? 1.251 -0.317 8.505 1.00 98.31 251 ILE A CA 1
ATOM 1781 C C . ILE A 1 251 ? 2.510 0.254 9.140 1.00 98.31 251 ILE A C 1
ATOM 1783 O O . ILE A 1 251 ? 2.459 1.097 10.034 1.00 98.31 251 ILE A O 1
ATOM 1787 N N . GLY A 1 252 ? 3.657 -0.198 8.642 1.00 96.75 252 GLY A N 1
ATOM 1788 C CA . GLY A 1 252 ? 4.957 0.320 9.028 1.00 96.75 252 GLY A CA 1
ATOM 1789 C C . GLY A 1 252 ? 5.848 0.488 7.811 1.00 96.75 252 GLY A C 1
ATOM 1790 O O . GLY A 1 252 ? 5.983 -0.431 7.012 1.00 96.75 252 GLY A O 1
ATOM 1791 N N . CYS A 1 253 ? 6.474 1.655 7.700 1.00 93.56 253 CYS A N 1
ATOM 1792 C CA . CYS A 1 253 ? 7.495 1.946 6.703 1.00 93.56 253 CYS A CA 1
ATOM 1793 C C . CYS A 1 253 ? 8.771 2.421 7.401 1.00 93.56 253 CYS A C 1
ATOM 1795 O O . CYS A 1 253 ? 8.718 3.082 8.443 1.00 93.56 253 CYS A O 1
ATOM 1797 N N . SER A 1 254 ? 9.922 2.082 6.831 1.00 87.88 254 SER A N 1
ATOM 1798 C CA . SER A 1 254 ? 11.235 2.516 7.305 1.00 87.88 254 SER A CA 1
ATOM 1799 C C . SER A 1 254 ? 12.224 2.585 6.141 1.00 87.88 254 SER A C 1
ATOM 1801 O O . SER A 1 254 ? 12.230 1.647 5.340 1.00 87.88 254 SER A O 1
ATOM 1803 N N . PRO A 1 255 ? 13.124 3.586 6.090 1.00 76.19 255 PRO A N 1
ATOM 1804 C CA . PRO A 1 255 ? 14.218 3.603 5.125 1.00 76.19 255 PRO A CA 1
ATOM 1805 C C . PRO A 1 255 ? 15.020 2.305 5.202 1.00 76.19 255 PRO A C 1
ATOM 1807 O O . PRO A 1 255 ? 15.468 1.913 6.288 1.00 76.19 255 PRO A O 1
ATOM 1810 N N . TRP A 1 256 ? 15.191 1.610 4.075 1.00 65.94 256 TRP A N 1
ATOM 1811 C CA . TRP A 1 256 ? 15.774 0.272 4.092 1.00 65.94 256 TRP A CA 1
ATOM 1812 C C . TRP A 1 256 ? 17.271 0.327 4.414 1.00 65.94 256 TRP A C 1
ATOM 1814 O O . TRP A 1 256 ? 18.124 0.616 3.574 1.00 65.94 256 TRP A O 1
ATOM 1824 N N . ALA A 1 257 ? 17.614 -0.004 5.660 1.00 49.88 257 ALA A N 1
ATOM 1825 C CA . ALA A 1 257 ? 18.981 0.073 6.179 1.00 49.88 257 ALA A CA 1
ATOM 1826 C C . ALA A 1 257 ? 20.000 -0.841 5.459 1.00 49.88 257 ALA A C 1
ATOM 1828 O O . ALA A 1 257 ? 21.204 -0.733 5.704 1.00 49.88 257 ALA A O 1
ATOM 1829 N N . GLY A 1 258 ? 19.545 -1.742 4.581 1.00 49.16 258 GLY A N 1
ATOM 1830 C CA . GLY A 1 258 ? 20.393 -2.676 3.842 1.00 49.16 258 GLY A CA 1
ATOM 1831 C C . GLY A 1 258 ? 21.192 -2.062 2.687 1.00 49.16 258 GLY A C 1
ATOM 1832 O O . GLY A 1 258 ? 22.041 -2.752 2.121 1.00 49.16 258 GLY A O 1
ATOM 1833 N N . ALA A 1 259 ? 20.930 -0.809 2.300 1.00 49.81 259 ALA A N 1
ATOM 1834 C CA . ALA A 1 259 ? 21.182 -0.405 0.923 1.00 49.81 259 ALA A CA 1
ATOM 1835 C C . ALA A 1 259 ? 21.599 1.079 0.731 1.00 49.81 259 ALA A C 1
ATOM 1837 O O . ALA A 1 259 ? 21.281 1.963 1.523 1.00 49.81 259 ALA A O 1
ATOM 1838 N N . LYS A 1 260 ? 22.421 1.346 -0.302 1.00 39.34 260 LYS A N 1
ATOM 1839 C CA . LYS A 1 260 ? 23.009 2.667 -0.633 1.00 39.34 260 LYS A CA 1
ATOM 1840 C C . LYS A 1 260 ? 22.985 2.923 -2.146 1.00 39.34 260 LYS A C 1
ATOM 1842 O O . LYS A 1 260 ? 23.395 2.048 -2.903 1.00 39.34 260 LYS A O 1
ATOM 1847 N N . GLY A 1 261 ? 22.630 4.135 -2.582 1.00 46.47 261 GLY A N 1
ATOM 1848 C CA . GLY A 1 261 ? 22.582 4.526 -4.006 1.00 46.47 261 GLY A CA 1
ATOM 1849 C C . GLY A 1 261 ? 21.155 4.480 -4.560 1.00 46.47 261 GLY A C 1
ATOM 1850 O O . GLY A 1 261 ? 20.246 4.893 -3.846 1.00 46.47 261 GLY A O 1
ATOM 1851 N N . MET A 1 262 ? 20.943 3.913 -5.762 1.00 45.50 262 MET A N 1
ATOM 1852 C CA . MET A 1 262 ? 19.612 3.505 -6.291 1.00 45.50 262 MET A CA 1
ATOM 1853 C C . MET A 1 262 ? 19.034 2.306 -5.515 1.00 45.50 262 MET A C 1
ATOM 1855 O O . MET A 1 262 ? 18.653 1.280 -6.067 1.00 45.50 262 MET A O 1
ATOM 1859 N N . ALA A 1 263 ? 19.139 2.401 -4.202 1.00 50.38 263 ALA A N 1
ATOM 1860 C CA . ALA A 1 263 ? 18.930 1.347 -3.239 1.00 50.38 263 ALA A CA 1
ATOM 1861 C C . ALA A 1 263 ? 18.509 1.950 -1.881 1.00 50.38 263 ALA A C 1
ATOM 1863 O O . ALA A 1 263 ? 18.230 1.209 -0.953 1.00 50.38 263 ALA A O 1
ATOM 1864 N N . ALA A 1 264 ? 18.396 3.281 -1.757 1.00 60.59 264 ALA A N 1
ATOM 1865 C CA . ALA A 1 264 ? 17.612 3.922 -0.700 1.00 60.59 264 ALA A CA 1
ATOM 1866 C C . ALA A 1 264 ? 16.103 3.743 -0.974 1.00 60.59 264 ALA A C 1
ATOM 1868 O O . ALA A 1 264 ? 15.369 4.714 -1.109 1.00 60.59 264 ALA A O 1
ATOM 1869 N N . LEU A 1 265 ? 15.684 2.486 -1.132 1.00 78.69 265 LEU A N 1
ATOM 1870 C CA . LEU A 1 265 ? 14.283 2.098 -1.163 1.00 78.69 265 LEU A CA 1
ATOM 1871 C C . LEU A 1 265 ? 13.733 2.225 0.261 1.00 78.69 265 LEU A C 1
ATOM 1873 O O . LEU A 1 265 ? 14.446 1.951 1.235 1.00 78.69 265 LEU A O 1
ATOM 1877 N N . ASP A 1 266 ? 12.471 2.603 0.384 1.00 85.69 266 ASP A N 1
ATOM 1878 C CA . ASP A 1 266 ? 11.734 2.415 1.619 1.00 85.69 266 ASP A CA 1
ATOM 1879 C C . ASP A 1 266 ? 11.284 0.958 1.708 1.00 85.69 266 ASP A C 1
ATOM 1881 O O . ASP A 1 266 ? 10.845 0.336 0.742 1.00 85.69 266 ASP A O 1
ATOM 1885 N N . SER A 1 267 ? 11.419 0.403 2.904 1.00 91.81 267 SER A N 1
ATOM 1886 C CA . SER A 1 267 ? 10.889 -0.901 3.259 1.00 91.81 267 SER A CA 1
ATOM 1887 C C . SER A 1 267 ? 9.545 -0.675 3.937 1.00 91.81 267 SER A C 1
ATOM 1889 O O . SER A 1 267 ? 9.507 -0.047 4.998 1.00 91.81 267 SER A O 1
ATOM 1891 N N . CYS A 1 268 ? 8.458 -1.159 3.343 1.00 96.25 268 CYS A N 1
ATOM 1892 C CA . CYS A 1 268 ? 7.105 -1.029 3.877 1.00 96.25 268 CYS A CA 1
ATOM 1893 C C . CYS A 1 268 ? 6.456 -2.402 4.049 1.00 96.25 268 CYS A C 1
ATOM 1895 O O . CYS A 1 268 ? 6.625 -3.299 3.223 1.00 96.25 268 CYS A O 1
ATOM 1897 N N . ALA A 1 269 ? 5.679 -2.553 5.118 1.00 97.50 269 ALA A N 1
ATOM 1898 C CA . ALA A 1 269 ? 4.881 -3.740 5.373 1.00 97.50 269 ALA A CA 1
ATOM 1899 C C . ALA A 1 269 ? 3.458 -3.374 5.807 1.00 97.50 269 ALA A C 1
ATOM 1901 O O . ALA A 1 269 ? 3.226 -2.342 6.446 1.00 97.50 269 ALA A O 1
ATOM 1902 N N . LEU A 1 270 ? 2.523 -4.257 5.468 1.00 98.31 270 LEU A N 1
ATOM 1903 C CA . LEU A 1 270 ? 1.092 -4.148 5.721 1.00 98.31 270 LEU A CA 1
ATOM 1904 C C . LEU A 1 270 ? 0.605 -5.428 6.399 1.00 98.31 270 LEU A C 1
ATOM 1906 O O . LEU A 1 270 ? 0.787 -6.514 5.863 1.00 98.31 270 LEU A O 1
ATOM 1910 N N . GLU A 1 271 ? -0.085 -5.293 7.525 1.00 97.19 271 GLU A N 1
ATOM 1911 C CA . GLU A 1 271 ? -0.927 -6.330 8.122 1.00 97.19 271 GLU A CA 1
ATOM 1912 C C . GLU A 1 271 ? -2.397 -6.004 7.855 1.00 97.19 271 GLU A C 1
ATOM 1914 O O . GLU A 1 271 ? -2.814 -4.862 8.046 1.00 97.19 271 GLU A O 1
ATOM 1919 N N . ILE A 1 272 ? -3.209 -6.999 7.493 1.00 97.31 272 ILE A N 1
ATOM 1920 C CA . ILE A 1 272 ? -4.673 -6.884 7.458 1.00 97.31 272 ILE A CA 1
ATOM 1921 C C . ILE A 1 272 ? -5.261 -7.913 8.420 1.00 97.31 272 ILE A C 1
ATOM 1923 O O . ILE A 1 272 ? -5.023 -9.115 8.293 1.00 97.31 272 ILE A O 1
ATOM 1927 N N . GLY A 1 273 ? -6.067 -7.447 9.370 1.00 95.25 273 GLY A N 1
ATOM 1928 C CA . GLY A 1 273 ? -6.776 -8.285 10.329 1.00 95.25 273 GLY A CA 1
ATOM 1929 C C . GLY A 1 273 ? -8.291 -8.170 10.236 1.00 95.25 273 GLY A C 1
ATOM 1930 O O . GLY A 1 273 ? -8.839 -7.177 9.757 1.00 95.25 273 GLY A O 1
ATOM 1931 N N . THR A 1 274 ? -8.978 -9.206 10.715 1.00 94.19 274 THR A N 1
ATOM 1932 C CA . THR A 1 274 ? -10.445 -9.280 10.776 1.00 94.19 274 THR A CA 1
ATOM 1933 C C . THR A 1 274 ? -10.939 -9.302 12.213 1.00 94.19 274 THR A C 1
ATOM 1935 O O . THR A 1 274 ? -10.416 -10.049 13.040 1.00 94.19 274 THR A O 1
ATOM 1938 N N . VAL A 1 275 ? -12.011 -8.562 12.495 1.00 91.44 275 VAL A N 1
ATOM 1939 C CA . VAL A 1 275 ? -12.734 -8.621 13.772 1.00 91.44 275 VAL A CA 1
ATOM 1940 C C . VAL A 1 275 ? -14.233 -8.845 13.553 1.00 91.44 275 VAL A C 1
ATOM 1942 O O . VAL A 1 275 ? -14.829 -8.348 12.594 1.00 91.44 275 VAL A O 1
ATOM 1945 N N . VAL A 1 276 ? -14.847 -9.594 14.471 1.00 87.06 276 VAL A N 1
ATOM 1946 C CA . VAL A 1 276 ? -16.300 -9.783 14.571 1.00 87.06 276 VAL A CA 1
ATOM 1947 C C . VAL A 1 276 ? -16.801 -9.024 15.798 1.00 87.06 276 VAL A C 1
ATOM 1949 O O . VAL A 1 276 ? -16.325 -9.256 16.909 1.00 87.06 276 VAL A O 1
ATOM 1952 N N . GLY A 1 277 ? -17.792 -8.151 15.616 1.00 84.81 277 GLY A N 1
ATOM 1953 C CA . GLY A 1 277 ? -18.375 -7.362 16.702 1.00 84.81 277 GLY A CA 1
ATOM 1954 C C . GLY A 1 277 ? -17.723 -5.987 16.844 1.00 84.81 277 GLY A C 1
ATOM 1955 O O . GLY A 1 277 ? -17.730 -5.207 15.898 1.00 84.81 277 GLY A O 1
ATOM 1956 N N . ALA A 1 278 ? -17.230 -5.658 18.039 1.00 83.19 278 ALA A N 1
ATOM 1957 C CA . ALA A 1 278 ? -16.701 -4.327 18.330 1.00 83.19 278 ALA A CA 1
ATOM 1958 C C . ALA A 1 278 ? -15.374 -4.065 17.597 1.00 83.19 278 ALA A C 1
ATOM 1960 O O . ALA A 1 278 ? -14.425 -4.837 17.731 1.00 83.19 278 ALA A O 1
ATOM 1961 N N . SER A 1 279 ? -15.303 -2.951 16.868 1.00 85.88 279 SER A N 1
ATOM 1962 C CA . SER A 1 279 ? -14.066 -2.456 16.261 1.00 85.88 279 SER A CA 1
ATOM 1963 C C . SER A 1 279 ? -12.995 -2.161 17.328 1.00 85.88 279 SER A C 1
ATOM 1965 O O . SER A 1 279 ? -13.340 -1.671 18.409 1.00 85.88 279 SER A O 1
ATOM 1967 N N . PRO A 1 280 ? -11.702 -2.429 17.055 1.00 90.06 280 PRO A N 1
ATOM 1968 C CA . PRO A 1 280 ? -10.608 -2.026 17.935 1.00 90.06 280 PRO A CA 1
ATOM 1969 C C . PRO A 1 280 ? -10.465 -0.498 17.998 1.00 90.06 280 PRO A C 1
ATOM 1971 O O . PRO A 1 280 ? -10.997 0.236 17.166 1.00 90.06 280 PRO A O 1
ATOM 1974 N N . THR A 1 281 ? -9.695 -0.010 18.972 1.00 94.50 281 THR A N 1
ATOM 1975 C CA . THR A 1 281 ? -9.267 1.394 18.999 1.00 94.50 281 THR A CA 1
ATOM 1976 C C . THR A 1 281 ? -8.295 1.654 17.852 1.00 94.50 281 THR A C 1
ATOM 1978 O O . THR A 1 281 ? -7.224 1.045 17.804 1.00 94.50 281 THR A O 1
ATOM 1981 N N . TYR A 1 282 ? -8.650 2.577 16.962 1.00 96.81 282 TYR A N 1
ATOM 1982 C CA . TYR A 1 282 ? -7.807 2.961 15.836 1.00 96.81 282 TYR A CA 1
ATOM 1983 C C . TYR A 1 282 ? -6.803 4.059 16.217 1.00 96.81 282 TYR A C 1
ATOM 1985 O O . TYR A 1 282 ? -7.153 5.003 16.927 1.00 96.81 282 TYR A O 1
ATOM 1993 N N . SER A 1 283 ? -5.564 3.935 15.733 1.00 96.94 283 SER A N 1
ATOM 1994 C CA . SER A 1 283 ? -4.556 5.010 15.711 1.00 96.94 283 SER A CA 1
ATOM 1995 C C . SER A 1 283 ? -4.914 6.052 14.646 1.00 96.94 283 SER A C 1
ATOM 1997 O O . SER A 1 283 ? -4.808 7.251 14.897 1.00 96.94 283 SER A O 1
ATOM 1999 N N . TYR A 1 284 ? -5.413 5.583 13.499 1.00 97.50 284 TYR A N 1
ATOM 2000 C CA . TYR A 1 284 ? -5.931 6.390 12.396 1.00 97.50 284 TYR A CA 1
ATOM 2001 C C . TYR A 1 284 ? -7.102 5.652 11.734 1.00 97.50 284 TYR A C 1
ATOM 2003 O O . TYR A 1 284 ? -6.945 4.512 11.301 1.00 97.50 284 TYR A O 1
ATOM 2011 N N . ALA A 1 285 ? -8.290 6.253 11.686 1.00 97.12 285 ALA A N 1
ATOM 2012 C CA . ALA A 1 285 ? -9.505 5.635 11.153 1.00 97.12 285 ALA A CA 1
ATOM 2013 C C . ALA A 1 285 ? -9.884 6.185 9.771 1.00 97.12 285 ALA A C 1
ATOM 2015 O O . ALA A 1 285 ? -9.707 7.368 9.491 1.00 97.12 285 ALA A O 1
ATOM 2016 N N . TRP A 1 286 ? -10.525 5.360 8.937 1.00 96.06 286 TRP A N 1
ATOM 2017 C CA . TRP A 1 286 ? -11.031 5.774 7.621 1.00 96.06 286 TRP A CA 1
ATOM 2018 C C . TRP A 1 286 ? -12.010 6.955 7.704 1.00 96.06 286 TRP A C 1
ATOM 2020 O O . TRP A 1 286 ? -12.032 7.817 6.836 1.00 96.06 286 TRP A O 1
ATOM 2030 N N . SER A 1 287 ? -12.767 7.059 8.799 1.00 94.62 287 SER A N 1
ATOM 2031 C CA . SER A 1 287 ? -13.667 8.188 9.071 1.00 94.62 287 SER A CA 1
ATOM 2032 C C . SER A 1 287 ? -12.965 9.528 9.341 1.00 94.62 287 SER A C 1
ATOM 2034 O O . SER A 1 287 ? -13.650 10.542 9.458 1.00 94.62 287 SER A O 1
ATOM 2036 N N . GLN A 1 288 ? -11.633 9.548 9.467 1.00 93.62 288 GLN A N 1
ATOM 2037 C CA . GLN A 1 288 ? -10.828 10.768 9.596 1.00 93.62 288 GLN A CA 1
ATOM 2038 C C . GLN A 1 288 ? -10.313 11.280 8.243 1.00 93.62 288 GLN A C 1
ATOM 2040 O O . GLN A 1 288 ? -9.817 12.402 8.174 1.00 93.62 288 GLN A O 1
ATOM 2045 N N . VAL A 1 289 ? -10.439 10.484 7.177 1.00 91.94 289 VAL A N 1
ATOM 2046 C CA . VAL A 1 289 ? -9.968 10.828 5.833 1.00 91.94 289 VAL A CA 1
ATOM 2047 C C . VAL A 1 289 ? -10.965 11.784 5.181 1.00 91.94 289 VAL A C 1
ATOM 2049 O O . VAL A 1 289 ? -12.139 11.455 5.009 1.00 91.94 289 VAL A O 1
ATOM 2052 N N . VAL A 1 290 ? -10.505 12.988 4.833 1.00 77.69 290 VAL A N 1
ATOM 2053 C CA . VAL A 1 290 ? -11.339 14.037 4.229 1.00 77.69 290 VAL A CA 1
ATOM 2054 C C . VAL A 1 290 ? -11.013 14.154 2.744 1.00 77.69 290 VAL A C 1
ATOM 2056 O O . VAL A 1 290 ? -10.085 14.856 2.343 1.00 77.69 290 VAL A O 1
ATOM 2059 N N . THR A 1 291 ? -11.791 13.467 1.913 1.00 69.56 291 THR A N 1
ATOM 2060 C CA . THR A 1 291 ? -11.709 13.607 0.457 1.00 69.56 291 THR A CA 1
ATOM 2061 C C . THR A 1 291 ? -12.382 14.915 -0.000 1.00 69.56 291 THR A C 1
ATOM 2063 O O . THR A 1 291 ? -13.352 15.363 0.624 1.00 69.56 291 THR A O 1
ATOM 2066 N N . PRO A 1 292 ? -11.894 15.579 -1.066 1.00 55.62 292 PRO A N 1
ATOM 2067 C CA . PRO A 1 292 ? -12.615 16.683 -1.692 1.00 55.62 292 PRO A CA 1
ATOM 2068 C C . PRO A 1 292 ? -13.941 16.171 -2.274 1.00 55.62 292 PRO A C 1
ATOM 2070 O O . PRO A 1 292 ? -13.938 15.231 -3.068 1.00 55.62 292 PRO A O 1
ATOM 2073 N N . GLY A 1 293 ? -15.057 16.779 -1.860 1.00 45.75 293 GLY A N 1
ATOM 2074 C CA . GLY A 1 293 ? -16.410 16.460 -2.348 1.00 45.75 293 GLY A CA 1
ATOM 2075 C C . GLY A 1 293 ? -16.804 17.172 -3.638 1.00 45.75 293 GLY A C 1
ATOM 2076 O O . GLY A 1 293 ? -16.161 18.193 -3.973 1.00 45.75 293 GLY A O 1
#

Secondary structure (DSSP, 8-state):
-----------------------PPP----------PPPPPP--------PPPPPPPPPPPP-PPPPPPPPPPPPPPPPSSTTSPPSSPPPPSSHHHHTTSS-TT-HHHHHHHHHHHHHHHHHTTPPP----TTGGGS-HHHHHHHHHHHHHHHTTPPPP-EE-HHHHHHHHHHHHHTSPPPP-TTEEEEEEEEESSHHHHHHIIIII-S--SSTTS---SS--STT-TTTTHHHHHHT---TT-EEEEEEEEEE-TT--STT-PEEEEEEEEEESSSPPPPSEEGGG-----

Radius of gyration: 27.98 Å; chains: 1; bounding box: 79×78×86 Å

Sequence (293 aa):
MRVPGVRADAGPRSTGWLLILTATAALSVIMLGGCQLVPARRVAYHLATALAPAPSQAVPAVVSPATPTPPAVPSPALPTSPLANPAANLPDTFTAICSATPDALSAACEQAELTALVRAGQQEGLSQLPLPADFLTLPAPEQMFVLINEERLSRGLLPIQGLTAGADQQAAAAAQAGSDPPMGGGIVAGNWAADFGPLGAVYDWLYNDGWGGTRGTTTNGGCTADGAPGCWEHRSNLLLQASGQHLYAGIGCSPWAGAKGMAALDSCALEIGTVVGASPTYSYAWSQVVTPG

pLDDT: mean 79.31, std 20.97, range [36.41, 98.44]